Protein AF-A0AAE1FTB5-F1 (afdb_monomer)

Solvent-accessible surface area (backbone atoms only — not comparable to full-atom values): 17911 Å² total; per-residue (Å²): 108,68,70,58,53,52,54,53,51,53,51,52,53,51,50,52,52,52,53,52,51,50,51,52,52,51,52,51,52,52,52,52,52,52,51,53,52,54,53,52,54,49,51,52,51,47,56,60,41,65,73,67,50,80,74,44,43,57,56,43,50,54,53,51,51,50,48,51,52,50,52,52,51,51,51,50,50,50,52,52,51,53,51,52,50,50,52,51,51,53,52,52,52,51,52,53,51,50,52,52,52,53,50,52,51,53,52,50,52,51,52,52,53,50,51,52,52,51,49,52,53,52,52,51,53,52,52,51,52,54,51,52,50,52,52,52,53,51,51,50,52,53,52,48,56,68,59,52,78,74,80,50,89,70,73,44,49,61,55,46,51,51,50,50,52,52,50,50,50,50,50,52,51,51,52,52,52,49,51,50,51,52,50,50,51,50,52,50,51,53,50,51,53,51,52,53,50,51,50,53,52,50,52,51,52,51,53,51,52,53,50,53,52,52,53,50,52,53,53,51,51,52,53,52,51,54,50,51,52,51,51,51,51,52,50,52,52,50,51,50,51,51,51,51,51,52,52,52,52,53,52,51,50,53,52,51,53,50,52,52,52,54,51,52,47,50,67,61,48,52,66,56,54,62,65,65,70,75,60,85,71,59,81,57,97,62,78,57,77,58,71,66,88,74,89,88,68,71,40,49,39,46,41,47,52,45,57,50,100,89,50,76,48,69,41,47,32,40,36,52,93,88,46,78,50,80,87

Structure (mmCIF, N/CA/C/O backbone):
data_AF-A0AAE1FTB5-F1
#
_entry.id   AF-A0AAE1FTB5-F1
#
loop_
_atom_site.group_PDB
_atom_site.id
_atom_site.type_symbol
_atom_site.label_atom_id
_atom_site.label_alt_id
_atom_site.label_comp_id
_atom_site.label_asym_id
_atom_site.label_entity_id
_atom_site.label_seq_id
_atom_site.pdbx_PDB_ins_code
_atom_site.Cartn_x
_atom_site.Cartn_y
_atom_site.Cartn_z
_atom_site.occupancy
_atom_site.B_iso_or_equiv
_atom_site.auth_seq_id
_atom_site.auth_comp_id
_atom_site.auth_asym_id
_atom_site.auth_atom_id
_atom_site.pdbx_PDB_model_num
ATOM 1 N N . MET A 1 1 ? 23.209 9.028 -7.268 1.00 71.00 1 MET A N 1
ATOM 2 C CA . MET A 1 1 ? 22.708 9.997 -6.263 1.00 71.00 1 MET A CA 1
ATOM 3 C C . MET A 1 1 ? 21.185 10.047 -6.188 1.00 71.00 1 MET A C 1
ATOM 5 O O . MET A 1 1 ? 20.676 9.891 -5.091 1.00 71.00 1 MET A O 1
ATOM 9 N N . VAL A 1 2 ? 20.447 10.188 -7.299 1.00 63.72 2 VAL A N 1
ATOM 10 C CA . VAL A 1 2 ? 18.967 10.287 -7.268 1.00 63.72 2 VAL A CA 1
ATOM 11 C C . VAL A 1 2 ? 18.291 9.075 -6.613 1.00 63.72 2 VAL A C 1
ATOM 13 O O . VAL A 1 2 ? 17.456 9.253 -5.739 1.00 63.72 2 VAL A O 1
ATOM 16 N N . VAL A 1 3 ? 18.707 7.847 -6.943 1.00 63.56 3 VAL A N 1
ATOM 17 C CA . VAL A 1 3 ? 18.159 6.624 -6.314 1.00 63.56 3 VAL A CA 1
ATOM 18 C C . VAL A 1 3 ? 18.382 6.616 -4.796 1.00 63.56 3 VAL A C 1
ATOM 20 O O . VAL A 1 3 ? 17.481 6.272 -4.043 1.00 63.56 3 VAL A O 1
ATOM 23 N N . VAL A 1 4 ? 19.554 7.061 -4.334 1.00 71.81 4 VAL A N 1
ATOM 24 C CA . VAL A 1 4 ? 19.871 7.152 -2.898 1.00 71.81 4 VAL A CA 1
ATOM 25 C C . VAL A 1 4 ? 18.977 8.190 -2.215 1.00 71.81 4 VAL A C 1
ATOM 27 O O . VAL A 1 4 ? 18.443 7.918 -1.147 1.00 71.81 4 VAL A O 1
ATOM 30 N N . LEU A 1 5 ? 18.748 9.341 -2.858 1.00 76.19 5 LEU A N 1
ATOM 31 C CA . LEU A 1 5 ? 17.835 10.371 -2.358 1.00 76.19 5 LEU A CA 1
ATOM 32 C C . LEU A 1 5 ? 16.397 9.838 -2.227 1.00 76.19 5 LEU A C 1
ATOM 34 O O . LEU A 1 5 ? 15.752 10.075 -1.210 1.00 76.19 5 LEU A O 1
ATOM 38 N N . VAL A 1 6 ? 15.919 9.078 -3.220 1.00 70.69 6 VAL A N 1
ATOM 39 C CA . VAL A 1 6 ? 14.589 8.441 -3.195 1.00 70.69 6 VAL A CA 1
ATOM 40 C C . VAL A 1 6 ? 14.473 7.459 -2.036 1.00 70.69 6 VAL A C 1
ATOM 42 O O . VAL A 1 6 ? 13.503 7.511 -1.287 1.00 70.69 6 VAL A O 1
ATOM 45 N N . VAL A 1 7 ? 15.465 6.585 -1.856 1.00 72.50 7 VAL A N 1
ATOM 46 C CA . VAL A 1 7 ? 15.451 5.575 -0.789 1.00 72.50 7 VAL A CA 1
ATOM 47 C C . VAL A 1 7 ? 15.461 6.231 0.593 1.00 72.50 7 VAL A C 1
ATOM 49 O O . VAL A 1 7 ? 14.688 5.830 1.462 1.00 72.50 7 VAL A O 1
ATOM 52 N N . VAL A 1 8 ? 16.276 7.273 0.791 1.00 77.69 8 VAL A N 1
ATOM 53 C CA . VAL A 1 8 ? 16.316 8.026 2.054 1.00 77.69 8 VAL A CA 1
ATOM 54 C C . VAL A 1 8 ? 14.979 8.719 2.319 1.00 77.69 8 VAL A C 1
ATOM 56 O O . VAL A 1 8 ? 14.465 8.630 3.431 1.00 77.69 8 VAL A O 1
ATOM 59 N N . LEU A 1 9 ? 14.375 9.348 1.306 1.00 80.06 9 LEU A N 1
ATOM 60 C CA . LEU A 1 9 ? 13.071 9.996 1.445 1.00 80.06 9 LEU A CA 1
ATOM 61 C C . LEU A 1 9 ? 11.985 8.986 1.845 1.00 80.06 9 LEU A C 1
ATOM 63 O O . LEU A 1 9 ? 11.231 9.238 2.782 1.00 80.06 9 LEU A O 1
ATOM 67 N N . VAL A 1 10 ? 11.939 7.824 1.186 1.00 75.44 10 VAL A N 1
ATOM 68 C CA . VAL A 1 10 ? 10.977 6.756 1.502 1.00 75.44 10 VAL A CA 1
ATOM 69 C C . VAL A 1 10 ? 11.192 6.220 2.919 1.00 75.44 10 VAL A C 1
ATOM 71 O O . VAL A 1 10 ? 10.216 6.050 3.648 1.00 75.44 10 VAL A O 1
ATOM 74 N N . MET A 1 11 ? 12.442 6.008 3.352 1.00 83.88 11 MET A N 1
ATOM 75 C CA . MET A 1 11 ? 12.730 5.595 4.731 1.00 83.88 11 MET A CA 1
ATOM 76 C C . MET A 1 11 ? 12.267 6.633 5.753 1.00 83.88 11 MET A C 1
ATOM 78 O O . MET A 1 11 ? 11.633 6.263 6.737 1.00 83.88 11 MET A O 1
ATOM 82 N N . VAL A 1 12 ? 12.544 7.920 5.527 1.00 80.12 12 VAL A N 1
ATOM 83 C CA . VAL A 1 12 ? 12.129 8.989 6.447 1.00 80.12 12 VAL A CA 1
ATOM 84 C C . VAL A 1 12 ? 10.607 9.054 6.543 1.00 80.12 12 VAL A C 1
ATOM 86 O O . VAL A 1 12 ? 10.074 9.089 7.648 1.00 80.12 12 VAL A O 1
ATOM 89 N N . VAL A 1 13 ? 9.898 8.997 5.413 1.00 76.81 13 VAL A N 1
ATOM 90 C CA . VAL A 1 13 ? 8.428 8.989 5.404 1.00 76.81 13 VAL A CA 1
ATOM 91 C C . VAL A 1 13 ? 7.876 7.775 6.153 1.00 76.81 13 VAL A C 1
ATOM 93 O O . VAL A 1 13 ? 6.984 7.936 6.981 1.00 76.81 13 VAL A O 1
ATOM 96 N N . MET A 1 14 ? 8.423 6.579 5.919 1.00 80.75 14 MET A N 1
ATOM 97 C CA . MET A 1 14 ? 8.012 5.359 6.624 1.00 80.75 14 MET A CA 1
ATOM 98 C C . MET A 1 14 ? 8.217 5.480 8.137 1.00 80.75 14 MET A C 1
ATOM 100 O O . MET A 1 14 ? 7.317 5.146 8.902 1.00 80.75 14 MET A O 1
ATOM 104 N N . VAL A 1 15 ? 9.365 6.002 8.579 1.00 80.31 15 VAL A N 1
ATOM 105 C CA . VAL A 1 15 ? 9.650 6.210 10.007 1.00 80.31 15 VAL A CA 1
ATOM 106 C C . VAL A 1 15 ? 8.675 7.214 10.617 1.00 80.31 15 VAL A C 1
ATOM 108 O O . VAL A 1 15 ? 8.107 6.936 11.669 1.00 80.31 15 VAL A O 1
ATOM 111 N N . VAL A 1 16 ? 8.426 8.347 9.953 1.00 76.56 16 VAL A N 1
ATOM 112 C CA . VAL A 1 16 ? 7.470 9.358 10.434 1.00 76.56 16 VAL A CA 1
ATOM 113 C C . VAL A 1 16 ? 6.068 8.766 10.558 1.00 76.56 16 VAL A C 1
ATOM 115 O O . VAL A 1 16 ? 5.403 8.985 11.568 1.00 76.56 16 VAL A O 1
ATOM 118 N N . LEU A 1 17 ? 5.634 7.977 9.575 1.00 76.31 17 LEU A N 1
ATOM 119 C CA . LEU A 1 17 ? 4.310 7.360 9.565 1.00 76.31 17 LEU A CA 1
ATOM 120 C C . LEU A 1 17 ? 4.166 6.332 10.697 1.00 76.31 17 LEU A C 1
ATOM 122 O O . LEU A 1 17 ? 3.170 6.357 11.416 1.00 76.31 17 LEU A O 1
ATOM 126 N N . VAL A 1 18 ? 5.190 5.502 10.929 1.00 76.25 18 VAL A N 1
ATOM 127 C CA . VAL A 1 18 ? 5.226 4.557 12.058 1.00 76.25 18 VAL A CA 1
ATOM 128 C C . VAL A 1 18 ? 5.168 5.294 13.395 1.00 76.25 18 VAL A C 1
ATOM 130 O O . VAL A 1 18 ? 4.358 4.937 14.247 1.00 76.25 18 VAL A O 1
ATOM 133 N N . VAL A 1 19 ? 5.969 6.348 13.580 1.00 78.06 19 VAL A N 1
ATOM 134 C CA . VAL A 1 19 ? 5.957 7.145 14.817 1.00 78.06 19 VAL A CA 1
ATOM 135 C C . VAL A 1 19 ? 4.583 7.778 15.039 1.00 78.06 19 VAL A C 1
ATOM 137 O O . VAL A 1 19 ? 4.063 7.717 16.151 1.00 78.06 19 VAL A O 1
ATOM 140 N N . MET A 1 20 ? 3.956 8.324 13.993 1.00 81.56 20 MET A N 1
ATOM 141 C CA . MET A 1 20 ? 2.617 8.906 14.099 1.00 81.56 20 MET A CA 1
ATOM 142 C C . MET A 1 20 ? 1.576 7.868 14.528 1.00 81.56 20 MET A C 1
ATOM 144 O O . MET A 1 20 ? 0.796 8.133 15.439 1.00 81.56 20 MET A O 1
ATOM 148 N N . VAL A 1 21 ? 1.589 6.676 13.921 1.00 73.62 21 VAL A N 1
ATOM 149 C CA . VAL A 1 21 ? 0.678 5.579 14.287 1.00 73.62 21 VAL A CA 1
ATOM 150 C C . VAL A 1 21 ? 0.889 5.160 15.742 1.00 73.62 21 VAL A C 1
ATOM 152 O O . VAL A 1 21 ? -0.085 5.043 16.480 1.00 73.62 21 VAL A O 1
ATOM 155 N N . VAL A 1 22 ? 2.139 5.001 16.190 1.00 75.06 22 VAL A N 1
ATOM 156 C CA . VAL A 1 22 ? 2.449 4.636 17.584 1.00 75.06 22 VAL A CA 1
ATOM 157 C C . VAL A 1 22 ? 1.931 5.690 18.561 1.00 75.06 22 VAL A C 1
ATOM 159 O O . VAL A 1 22 ? 1.305 5.330 19.555 1.00 75.06 22 VAL A O 1
ATOM 162 N N . VAL A 1 23 ? 2.136 6.980 18.277 1.00 72.94 23 VAL A N 1
ATOM 163 C CA . VAL A 1 23 ? 1.638 8.073 19.129 1.00 72.94 23 VAL A CA 1
ATOM 164 C C . VAL A 1 23 ? 0.114 8.041 19.220 1.00 72.94 23 VAL A C 1
ATOM 166 O O . VAL A 1 23 ? -0.436 8.143 20.312 1.00 72.94 23 VAL A O 1
ATOM 169 N N . VAL A 1 24 ? -0.573 7.845 18.095 1.00 73.56 24 VAL A N 1
ATOM 170 C CA . VAL A 1 24 ? -2.040 7.769 18.051 1.00 73.56 24 VAL A CA 1
ATOM 171 C C . VAL A 1 24 ? -2.547 6.581 18.861 1.00 73.56 24 VAL A C 1
ATOM 173 O O . VAL A 1 24 ? -3.440 6.752 19.688 1.00 73.56 24 VAL A O 1
ATOM 176 N N . VAL A 1 25 ? -1.949 5.400 18.685 1.00 74.19 25 VAL A N 1
ATOM 177 C CA . VAL A 1 25 ? -2.300 4.202 19.460 1.00 74.19 25 VAL A CA 1
ATOM 178 C C . VAL A 1 25 ? -2.076 4.448 20.952 1.00 74.19 25 VAL A C 1
ATOM 180 O O . VAL A 1 25 ? -2.957 4.150 21.753 1.00 74.19 25 VAL A O 1
ATOM 183 N N . MET A 1 26 ? -0.953 5.061 21.337 1.00 81.62 26 MET A N 1
ATOM 184 C CA . MET A 1 26 ? -0.681 5.399 22.736 1.00 81.62 26 MET A CA 1
ATOM 185 C C . MET A 1 26 ? -1.743 6.334 23.324 1.00 81.62 26 MET A C 1
ATOM 187 O O . MET A 1 26 ? -2.215 6.098 24.434 1.00 81.62 26 MET A O 1
ATOM 191 N N . VAL A 1 27 ? -2.141 7.375 22.588 1.00 74.31 27 VAL A N 1
ATOM 192 C CA . VAL A 1 27 ? -3.177 8.318 23.035 1.00 74.31 27 VAL A CA 1
ATOM 193 C C . VAL A 1 27 ? -4.517 7.604 23.204 1.00 74.31 27 VAL A C 1
ATOM 195 O O . VAL A 1 27 ? -5.165 7.780 24.233 1.00 74.31 27 VAL A O 1
ATOM 198 N N . VAL A 1 28 ? -4.910 6.755 22.251 1.00 73.00 28 VAL A N 1
ATOM 199 C CA . VAL A 1 28 ? -6.153 5.972 22.344 1.00 73.00 28 VAL A CA 1
ATOM 200 C C . VAL A 1 28 ? -6.130 5.063 23.575 1.00 73.00 28 VAL A C 1
ATOM 202 O O . VAL A 1 28 ? -7.086 5.074 24.348 1.00 73.00 28 VAL A O 1
ATOM 205 N N . VAL A 1 29 ? -5.028 4.345 23.816 1.00 75.62 29 VAL A N 1
ATOM 206 C CA . VAL A 1 29 ? -4.876 3.474 24.994 1.00 75.62 29 VAL A CA 1
ATOM 207 C C . VAL A 1 29 ? -5.010 4.269 26.293 1.00 75.62 29 VAL A C 1
ATOM 209 O O . VAL A 1 29 ? -5.758 3.863 27.182 1.00 75.62 29 VAL A O 1
ATOM 212 N N . VAL A 1 30 ? -4.346 5.424 26.404 1.00 79.38 30 VAL A N 1
ATOM 213 C CA . VAL A 1 30 ? -4.447 6.281 27.597 1.00 79.38 30 VAL A CA 1
ATOM 214 C C . VAL A 1 30 ? -5.888 6.743 27.819 1.00 79.38 30 VAL A C 1
ATOM 216 O O . VAL A 1 30 ? -6.377 6.673 28.945 1.00 79.38 30 VAL A O 1
ATOM 219 N N . VAL A 1 31 ? -6.600 7.162 26.769 1.00 74.38 31 VAL A N 1
ATOM 220 C CA . VAL A 1 31 ? -7.992 7.613 26.910 1.00 74.38 31 VAL A CA 1
ATOM 221 C C . VAL A 1 31 ? -8.924 6.469 27.317 1.00 74.38 31 VAL A C 1
ATOM 223 O O . VAL A 1 31 ? -9.773 6.662 28.188 1.00 74.38 31 VAL A O 1
ATOM 226 N N . VAL A 1 32 ? -8.747 5.271 26.753 1.00 74.38 32 VAL A N 1
ATOM 227 C CA . VAL A 1 32 ? -9.521 4.082 27.145 1.00 74.38 32 VAL A CA 1
ATOM 228 C C . VAL A 1 32 ? -9.289 3.746 28.620 1.00 74.38 32 VAL A C 1
ATOM 230 O O . VAL A 1 32 ? -10.254 3.520 29.347 1.00 74.38 32 VAL A O 1
ATOM 233 N N . ILE A 1 33 ? -8.038 3.782 29.094 1.00 75.75 33 ILE A N 1
ATOM 234 C CA . ILE A 1 33 ? -7.714 3.545 30.510 1.00 75.75 33 ILE A CA 1
ATOM 235 C C . ILE A 1 33 ? -8.416 4.571 31.407 1.00 75.75 33 ILE A C 1
ATOM 237 O O . ILE A 1 33 ? -9.044 4.193 32.396 1.00 75.75 33 ILE A O 1
ATOM 241 N N . VAL A 1 34 ? -8.358 5.859 31.056 1.00 75.44 34 VAL A N 1
ATOM 242 C CA . VAL A 1 34 ? -9.020 6.926 31.826 1.00 75.44 34 VAL A CA 1
ATOM 243 C C . VAL A 1 34 ? -10.534 6.702 31.887 1.00 75.44 34 VAL A C 1
ATOM 245 O O . VAL A 1 34 ? -11.122 6.804 32.963 1.00 75.44 34 VAL A O 1
ATOM 248 N N . LEU A 1 35 ? -11.164 6.337 30.769 1.00 77.12 35 LEU A N 1
ATOM 249 C CA . LEU A 1 35 ? -12.595 6.025 30.714 1.00 77.12 35 LEU A CA 1
ATOM 250 C C . LEU A 1 35 ? -12.974 4.857 31.630 1.00 77.12 35 LEU A C 1
ATOM 252 O O . LEU A 1 35 ? -13.945 4.962 32.378 1.00 77.12 35 LEU A O 1
ATOM 256 N N . VAL A 1 36 ? -12.196 3.771 31.612 1.00 75.69 36 VAL A N 1
ATOM 257 C CA . VAL A 1 36 ? -12.430 2.609 32.483 1.00 75.69 36 VAL A CA 1
ATOM 258 C C . VAL A 1 36 ? -12.361 3.013 33.955 1.00 75.69 36 VAL A C 1
ATOM 260 O O . VAL A 1 36 ? -13.249 2.651 34.724 1.00 75.69 36 VAL A O 1
ATOM 263 N N . VAL A 1 37 ? -11.359 3.808 34.346 1.00 76.50 37 VAL A N 1
ATOM 264 C CA . VAL A 1 37 ? -11.221 4.295 35.729 1.00 76.50 37 VAL A CA 1
ATOM 265 C C . VAL A 1 37 ? -12.429 5.140 36.142 1.00 76.50 37 VAL A C 1
ATOM 267 O O . VAL A 1 37 ? -12.973 4.928 37.224 1.00 76.50 37 VAL A O 1
ATOM 270 N N . VAL A 1 38 ? -12.894 6.053 35.283 1.00 76.31 38 VAL A N 1
ATOM 271 C CA . VAL A 1 38 ? -14.072 6.894 35.565 1.00 76.31 38 VAL A CA 1
ATOM 272 C C . VAL A 1 38 ? -15.328 6.045 35.765 1.00 76.31 38 VAL A C 1
ATOM 274 O O . VAL A 1 38 ? -16.050 6.252 36.740 1.00 76.31 38 VAL A O 1
ATOM 277 N N . VAL A 1 39 ? -15.574 5.061 34.894 1.00 77.50 39 VAL A N 1
ATOM 278 C CA . VAL A 1 39 ? -16.726 4.151 35.022 1.00 77.50 39 VAL A CA 1
ATOM 279 C C . VAL A 1 39 ? -16.671 3.385 36.343 1.00 77.50 39 VAL A C 1
ATOM 281 O O . VAL A 1 39 ? -17.681 3.289 37.037 1.00 77.50 39 VAL A O 1
ATOM 284 N N . LEU A 1 40 ? -15.492 2.886 36.722 1.00 76.19 40 LEU A N 1
ATOM 285 C CA . LEU A 1 40 ? -15.297 2.106 37.944 1.00 76.19 40 LEU A CA 1
ATOM 286 C C . LEU A 1 40 ? -15.566 2.953 39.196 1.00 76.19 40 LEU A C 1
ATOM 288 O O . LEU A 1 40 ? -16.311 2.528 40.078 1.00 76.19 40 LEU A O 1
ATOM 292 N N . VAL A 1 41 ? -15.037 4.180 39.241 1.00 74.31 41 VAL A N 1
ATOM 293 C CA . VAL A 1 41 ? -15.289 5.128 40.340 1.00 74.31 41 VAL A CA 1
ATOM 294 C C . VAL A 1 41 ? -16.779 5.432 40.465 1.00 74.31 41 VAL A C 1
ATOM 296 O O . VAL A 1 41 ? -17.324 5.395 41.567 1.00 74.31 41 VAL A O 1
ATOM 299 N N . VAL A 1 42 ? -17.462 5.682 39.348 1.00 77.12 42 VAL A N 1
ATOM 300 C CA . VAL A 1 42 ? -18.899 5.978 39.367 1.00 77.12 42 VAL A CA 1
ATOM 301 C C . VAL A 1 42 ? -19.695 4.772 39.841 1.00 77.12 42 VAL A C 1
ATOM 303 O O . VAL A 1 42 ? -20.595 4.936 40.660 1.00 77.12 42 VAL A O 1
ATOM 306 N N . MET A 1 43 ? -19.335 3.561 39.409 1.00 77.25 43 MET A N 1
ATOM 307 C CA . MET A 1 43 ? -19.998 2.344 39.870 1.00 77.25 43 MET A CA 1
ATOM 308 C C . MET A 1 43 ? -19.890 2.187 41.392 1.00 77.25 43 MET A C 1
ATOM 310 O O . MET A 1 43 ? -20.883 1.888 42.050 1.00 77.25 43 MET A O 1
ATOM 314 N N . VAL A 1 44 ? -18.710 2.449 41.965 1.00 72.06 44 VAL A N 1
ATOM 315 C CA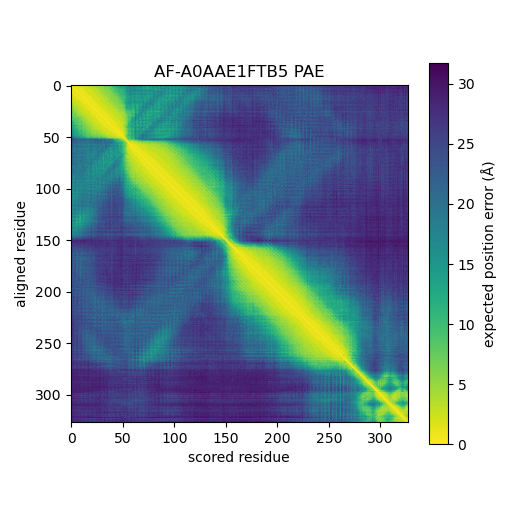 . VAL A 1 44 ? -18.487 2.393 43.419 1.00 72.06 44 VAL A CA 1
ATOM 316 C C . VAL A 1 44 ? -19.334 3.436 44.148 1.00 72.06 44 VAL A C 1
ATOM 318 O O . VAL A 1 44 ? -19.992 3.101 45.131 1.00 72.06 44 VAL A O 1
ATOM 321 N N . VAL A 1 45 ? -19.372 4.679 43.659 1.00 71.31 45 VAL A N 1
ATOM 322 C CA . VAL A 1 45 ? -20.187 5.746 44.264 1.00 71.31 45 VAL A CA 1
ATOM 323 C C . VAL A 1 45 ? -21.671 5.378 44.228 1.00 71.31 45 VAL A C 1
ATOM 325 O O . VAL A 1 45 ? -22.350 5.487 45.242 1.00 71.31 45 VAL A O 1
ATOM 328 N N . VAL A 1 46 ? -22.173 4.876 43.099 1.00 67.25 46 VAL A N 1
ATOM 329 C CA . VAL A 1 46 ? -23.571 4.438 42.958 1.00 67.25 46 VAL A CA 1
ATOM 330 C C . VAL A 1 46 ? -23.914 3.353 43.977 1.00 67.25 46 VAL A C 1
ATOM 332 O O . VAL A 1 46 ? -24.936 3.459 44.649 1.00 67.25 46 VAL A O 1
ATOM 335 N N . VAL A 1 47 ? -23.049 2.347 44.142 1.00 66.88 47 VAL A N 1
ATOM 336 C CA . VAL A 1 47 ? -23.254 1.257 45.110 1.00 66.88 47 VAL A CA 1
ATOM 337 C C . VAL A 1 47 ? -23.303 1.790 46.542 1.00 66.88 47 VAL A C 1
ATOM 339 O O . VAL A 1 47 ? -24.220 1.445 47.278 1.00 66.88 47 VAL A O 1
ATOM 342 N N . VAL A 1 48 ? -22.365 2.660 46.933 1.00 65.12 48 VAL A N 1
ATOM 343 C CA . VAL A 1 48 ? -22.331 3.251 48.285 1.00 65.12 48 VAL A CA 1
ATOM 344 C C . VAL A 1 48 ? -23.597 4.055 48.569 1.00 65.12 48 VAL A C 1
ATOM 346 O O . VAL A 1 48 ? -24.130 4.014 49.674 1.00 65.12 48 VAL A O 1
ATOM 349 N N . VAL A 1 49 ? -24.095 4.776 47.570 1.00 59.91 49 VAL A N 1
ATOM 350 C CA . VAL A 1 49 ? -25.217 5.686 47.760 1.00 59.91 49 VAL A CA 1
ATOM 351 C C . VAL A 1 49 ? -26.571 4.965 47.711 1.00 59.91 49 VAL A C 1
ATOM 353 O O . VAL A 1 49 ? -27.472 5.326 48.464 1.00 59.91 49 VAL A O 1
ATOM 356 N N . LEU A 1 50 ? -26.711 3.895 46.919 1.00 61.16 50 LEU A N 1
ATOM 357 C CA . LEU A 1 50 ? -27.898 3.024 46.943 1.00 61.16 50 LEU A CA 1
ATOM 358 C C . LEU A 1 50 ? -28.119 2.350 48.310 1.00 61.16 50 LEU A C 1
ATOM 360 O O . LEU A 1 50 ? -29.248 1.996 48.636 1.00 61.16 50 LEU A O 1
ATOM 364 N N . VAL A 1 51 ? -27.068 2.199 49.120 1.00 63.78 51 VAL A N 1
ATOM 365 C CA . VAL A 1 51 ? -27.150 1.646 50.482 1.00 63.78 51 VAL A CA 1
ATOM 366 C C . VAL A 1 51 ? -27.675 2.679 51.504 1.00 63.78 51 VAL A C 1
ATOM 368 O O . VAL A 1 51 ? -28.068 2.295 52.602 1.00 63.78 51 VAL A O 1
ATOM 371 N N . LEU A 1 52 ? -27.740 3.975 51.161 1.00 58.00 52 LEU A N 1
ATOM 372 C CA . LEU A 1 52 ? -27.941 5.090 52.105 1.00 58.00 52 LEU A CA 1
ATOM 373 C C . LEU A 1 52 ? -29.285 5.865 51.987 1.00 58.00 52 LEU A C 1
ATOM 375 O O . LEU A 1 52 ? -29.301 7.032 52.350 1.00 58.00 52 LEU A O 1
ATOM 379 N N . ASP A 1 53 ? -30.410 5.236 51.599 1.00 58.75 53 ASP A N 1
ATOM 380 C CA . ASP A 1 53 ? -31.813 5.766 51.631 1.00 58.75 53 ASP A CA 1
ATOM 381 C C . ASP A 1 53 ? -32.429 6.275 50.290 1.00 58.75 53 ASP A C 1
ATOM 383 O O . ASP A 1 53 ? -31.751 6.661 49.336 1.00 58.75 53 ASP A O 1
ATOM 387 N N . GLY A 1 54 ? -33.768 6.246 50.194 1.00 56.69 54 GLY A N 1
ATOM 388 C CA . GLY A 1 54 ? -34.575 6.318 48.962 1.00 56.69 54 GLY A CA 1
ATOM 389 C C . GLY A 1 54 ? -34.611 7.658 48.206 1.00 56.69 54 GLY A C 1
ATOM 390 O O . GLY A 1 54 ? -34.799 7.664 46.989 1.00 56.69 54 GLY A O 1
ATOM 391 N N . VAL A 1 55 ? -34.375 8.799 48.866 1.00 59.75 55 VAL A N 1
ATOM 392 C CA . VAL A 1 55 ? -34.226 10.113 48.191 1.00 59.75 55 VAL A CA 1
ATOM 393 C C . VAL A 1 55 ? -32.866 10.215 47.499 1.00 59.75 55 VAL A C 1
ATOM 395 O O . VAL A 1 55 ? -32.718 10.881 46.470 1.00 59.75 55 VAL A O 1
ATOM 398 N N . VAL A 1 56 ? -31.877 9.485 48.013 1.00 59.97 56 VAL A N 1
ATOM 399 C CA . VAL A 1 56 ? -30.542 9.464 47.432 1.00 59.97 56 VAL A CA 1
ATOM 400 C C . VAL A 1 56 ? -30.526 8.701 46.103 1.00 59.97 56 VAL A C 1
ATOM 402 O O . VAL A 1 56 ? -29.765 9.056 45.209 1.00 59.97 56 VAL A O 1
ATOM 405 N N . VAL A 1 57 ? -31.461 7.769 45.887 1.00 63.06 57 VAL A N 1
ATOM 406 C CA . VAL A 1 57 ? -31.618 7.031 44.620 1.00 63.06 57 VAL A CA 1
ATOM 407 C C . VAL A 1 57 ? -31.869 7.963 43.428 1.00 63.06 57 VAL A C 1
ATOM 409 O O . VAL A 1 57 ? -31.281 7.761 42.369 1.00 63.06 57 VAL A O 1
ATOM 412 N N . VAL A 1 58 ? -32.685 9.014 43.578 1.00 66.62 58 VAL A N 1
ATOM 413 C CA . VAL A 1 58 ? -32.976 9.953 42.475 1.00 66.62 58 VAL A CA 1
ATOM 414 C C . VAL A 1 58 ? -31.753 10.810 42.146 1.00 66.62 58 VAL A C 1
ATOM 416 O O . VAL A 1 58 ? -31.420 10.987 40.975 1.00 66.62 58 VAL A O 1
ATOM 419 N N . VAL A 1 59 ? -31.039 11.296 43.166 1.00 69.38 59 VAL A N 1
ATOM 420 C CA . VAL A 1 59 ? -29.799 12.072 42.981 1.00 69.38 59 VAL A CA 1
ATOM 421 C C . VAL A 1 59 ? -28.711 11.209 42.339 1.00 69.38 59 VAL A C 1
ATOM 423 O O . VAL A 1 59 ? -28.023 11.668 41.427 1.00 69.38 59 VAL A O 1
ATOM 426 N N . VAL A 1 60 ? -28.599 9.942 42.747 1.00 70.50 60 VAL A N 1
ATOM 427 C CA . VAL A 1 60 ? -27.702 8.962 42.123 1.00 70.50 60 VAL A CA 1
ATOM 428 C C . VAL A 1 60 ? -28.077 8.729 40.676 1.00 70.50 60 VAL A C 1
ATOM 430 O O . VAL A 1 60 ? -27.192 8.761 39.834 1.00 70.50 60 VAL A O 1
ATOM 433 N N . LEU A 1 61 ? -29.359 8.546 40.361 1.00 73.94 61 LEU A N 1
ATOM 434 C CA . LEU A 1 61 ? -29.799 8.320 38.987 1.00 73.94 61 LEU A CA 1
ATOM 435 C C . LEU A 1 61 ? -29.432 9.507 38.082 1.00 73.94 61 LEU A C 1
ATOM 437 O O . LEU A 1 61 ? -28.934 9.304 36.978 1.00 73.94 61 LEU A O 1
ATOM 441 N N . VAL A 1 62 ? -29.620 10.741 38.564 1.00 74.56 62 VAL A N 1
ATOM 442 C CA . VAL A 1 62 ? -29.250 11.963 37.831 1.00 74.56 62 VAL A CA 1
ATOM 443 C C . VAL A 1 62 ? -27.730 12.083 37.672 1.00 74.56 62 VAL A C 1
ATOM 445 O O . VAL A 1 62 ? -27.262 12.375 36.573 1.00 74.56 62 VAL A O 1
ATOM 448 N N . MET A 1 63 ? -26.949 11.808 38.723 1.00 76.12 63 MET A N 1
ATOM 449 C CA . MET A 1 63 ? -25.479 11.767 38.661 1.00 76.12 63 MET A CA 1
ATOM 450 C C . MET A 1 63 ? -24.981 10.701 37.674 1.00 76.12 63 MET A C 1
ATOM 452 O O . MET A 1 63 ? -24.090 10.970 36.874 1.00 76.12 63 MET A O 1
ATOM 456 N N . LEU A 1 64 ? -25.576 9.508 37.689 1.00 77.06 64 LEU A N 1
ATOM 457 C CA . LEU A 1 64 ? -25.226 8.391 36.811 1.00 77.06 64 LEU A CA 1
ATOM 458 C C . LEU A 1 64 ? -25.565 8.730 35.356 1.00 77.06 64 LEU A C 1
ATOM 460 O O . LEU A 1 64 ? -24.750 8.504 34.467 1.00 77.06 64 LEU A O 1
ATOM 464 N N . LEU A 1 65 ? -26.717 9.360 35.110 1.00 76.88 65 LEU A N 1
ATOM 465 C CA . LEU A 1 65 ? -27.094 9.843 33.784 1.00 76.88 65 LEU A CA 1
ATOM 466 C C . LEU A 1 65 ? -26.123 10.922 33.282 1.00 76.88 65 LEU A C 1
ATOM 468 O O . LEU A 1 65 ? -25.692 10.864 32.133 1.00 76.88 65 LEU A O 1
ATOM 472 N N . LEU A 1 66 ? -25.708 11.853 34.146 1.00 78.56 66 LEU A N 1
ATOM 473 C CA . LEU A 1 66 ? -24.671 12.842 33.835 1.00 78.56 66 LEU A CA 1
ATOM 474 C C . LEU A 1 66 ? -23.337 12.181 33.482 1.00 78.56 66 LEU A C 1
ATOM 476 O O . LEU A 1 66 ? -22.723 12.552 32.485 1.00 78.56 66 LEU A O 1
ATOM 480 N N . VAL A 1 67 ? -22.909 11.174 34.246 1.00 79.75 67 VAL A N 1
ATOM 481 C CA . VAL A 1 67 ? -21.698 10.404 33.935 1.00 79.75 67 VAL A CA 1
ATOM 482 C C . VAL A 1 67 ? -21.830 9.727 32.580 1.00 79.75 67 VAL A C 1
ATOM 484 O O . VAL A 1 67 ? -20.909 9.821 31.776 1.00 79.75 67 VAL A O 1
ATOM 487 N N . VAL A 1 68 ? -22.956 9.069 32.299 1.00 78.56 68 VAL A N 1
ATOM 488 C CA . VAL A 1 68 ? -23.186 8.410 31.007 1.00 78.56 68 VAL A CA 1
ATOM 489 C C . VAL A 1 68 ? -23.101 9.427 29.872 1.00 78.56 68 VAL A C 1
ATOM 491 O O . VAL A 1 68 ? -22.418 9.172 28.884 1.00 78.56 68 VAL A O 1
ATOM 494 N N . VAL A 1 69 ? -23.709 10.606 30.025 1.00 77.75 69 VAL A N 1
ATOM 495 C CA . VAL A 1 69 ? -23.618 11.688 29.034 1.00 77.75 69 VAL A CA 1
ATOM 496 C C . VAL A 1 69 ? -22.170 12.144 28.838 1.00 77.75 69 VAL A C 1
ATOM 498 O O . VAL A 1 69 ? -21.726 12.276 27.699 1.00 77.75 69 VAL A O 1
ATOM 501 N N . VAL A 1 70 ? -21.407 12.335 29.918 1.00 80.06 70 VAL A N 1
ATOM 502 C CA . VAL A 1 70 ? -19.987 12.713 29.841 1.00 80.06 70 VAL A CA 1
ATOM 503 C C . VAL A 1 70 ? -19.163 11.621 29.157 1.00 80.06 70 VAL A C 1
ATOM 505 O O . VAL A 1 70 ? -18.375 11.927 28.269 1.00 80.06 70 VAL A O 1
ATOM 508 N N . VAL A 1 71 ? -19.373 10.349 29.499 1.00 78.75 71 VAL A N 1
ATOM 509 C CA . VAL A 1 71 ? -18.695 9.204 28.873 1.00 78.75 71 VAL A CA 1
ATOM 510 C C . VAL A 1 71 ? -18.999 9.143 27.377 1.00 78.75 71 VAL A C 1
ATOM 512 O O . VAL A 1 71 ? -18.079 8.995 26.575 1.00 78.75 71 VAL A O 1
ATOM 515 N N . VAL A 1 72 ? -20.262 9.319 26.981 1.00 76.44 72 VAL A N 1
ATOM 516 C CA . VAL A 1 72 ? -20.668 9.351 25.568 1.00 76.44 72 VAL A CA 1
ATOM 517 C C . VAL A 1 72 ? -20.024 10.529 24.835 1.00 76.44 72 VAL A C 1
ATOM 519 O O . VAL A 1 72 ? -19.522 10.346 23.728 1.00 76.44 72 VAL A O 1
ATOM 522 N N . LEU A 1 73 ? -19.976 11.717 25.443 1.00 77.94 73 LEU A N 1
ATOM 523 C CA . LEU A 1 73 ? -19.308 12.888 24.864 1.00 77.94 73 LEU A CA 1
ATOM 524 C C . LEU A 1 73 ? -17.801 12.670 24.697 1.00 77.94 73 LEU A C 1
ATOM 526 O O . LEU A 1 73 ? -17.249 13.016 23.654 1.00 77.94 73 LEU A O 1
ATOM 530 N N . VAL A 1 74 ? -17.137 12.070 25.688 1.00 78.69 74 VAL A N 1
ATOM 531 C CA . VAL A 1 74 ? -15.709 11.730 25.611 1.00 78.69 74 VAL A CA 1
ATOM 532 C C . VAL A 1 74 ? -15.464 10.694 24.516 1.00 78.69 74 VAL A C 1
ATOM 534 O O . VAL A 1 74 ? -14.553 10.871 23.714 1.00 78.69 74 VAL A O 1
ATOM 537 N N . LEU A 1 75 ? -16.293 9.652 24.415 1.00 77.81 75 LEU A N 1
ATOM 538 C CA . LEU A 1 75 ? -16.197 8.663 23.339 1.00 77.81 75 LEU A CA 1
ATOM 539 C C . LEU A 1 75 ? -16.395 9.300 21.958 1.00 77.81 75 LEU A C 1
ATOM 541 O O . LEU A 1 75 ? -15.613 9.034 21.049 1.00 77.81 75 LEU A O 1
ATOM 545 N N . LEU A 1 76 ? -17.383 10.185 21.803 1.00 76.12 76 LEU A N 1
ATOM 546 C CA . LEU A 1 76 ? -17.583 10.954 20.571 1.00 76.12 76 LEU A CA 1
ATOM 547 C C . LEU A 1 76 ? -16.357 11.805 20.231 1.00 76.12 76 LEU A C 1
ATOM 549 O O . LEU A 1 76 ? -15.922 11.809 19.081 1.00 76.12 76 LEU A O 1
ATOM 553 N N . LEU A 1 77 ? -15.768 12.480 21.220 1.00 81.12 77 LEU A N 1
ATOM 554 C CA . LEU A 1 77 ? -14.546 13.259 21.032 1.00 81.12 77 LEU A CA 1
ATOM 555 C C . LEU A 1 77 ? -13.388 12.370 20.560 1.00 81.12 77 LEU A C 1
ATOM 557 O O . LEU A 1 77 ? -12.694 12.734 19.613 1.00 81.12 77 LEU A O 1
ATOM 561 N N . VAL A 1 78 ? -13.204 11.192 21.164 1.00 78.75 78 VAL A N 1
ATOM 562 C CA . VAL A 1 78 ? -12.186 10.217 20.739 1.00 78.75 78 VAL A CA 1
ATOM 563 C C . VAL A 1 78 ? -12.412 9.789 19.296 1.00 78.75 78 VAL A C 1
ATOM 565 O O . VAL A 1 78 ? -11.471 9.812 18.509 1.00 78.75 78 VAL A O 1
ATOM 568 N N . VAL A 1 79 ? -13.650 9.460 18.919 1.00 78.31 79 VAL A N 1
ATOM 569 C CA . VAL A 1 79 ? -13.988 9.092 17.537 1.00 78.31 79 VAL A CA 1
ATOM 570 C C . VAL A 1 79 ? -13.650 10.233 16.576 1.00 78.31 79 VAL A C 1
ATOM 572 O O . VAL A 1 79 ? -13.008 9.995 15.556 1.00 78.31 79 VAL A O 1
ATOM 575 N N . VAL A 1 80 ? -14.002 11.478 16.911 1.00 80.00 80 VAL A N 1
ATOM 576 C CA . VAL A 1 80 ? -13.673 12.656 16.089 1.00 80.00 80 VAL A CA 1
ATOM 577 C C . VAL A 1 80 ? -12.160 12.833 15.943 1.00 80.00 80 VAL A C 1
ATOM 579 O O . VAL A 1 80 ? -11.681 13.066 14.833 1.00 80.00 80 VAL A O 1
ATOM 582 N N . VAL A 1 81 ? -11.393 12.681 17.026 1.00 79.88 81 VAL A N 1
ATOM 583 C CA . VAL A 1 81 ? -9.924 12.769 16.996 1.00 79.88 81 VAL A CA 1
ATOM 584 C C . VAL A 1 81 ? -9.326 11.660 16.130 1.00 79.88 81 VAL A C 1
ATOM 586 O O . VAL A 1 81 ? -8.476 11.945 15.291 1.00 79.88 81 VAL A O 1
ATOM 589 N N . VAL A 1 82 ? -9.792 10.416 16.269 1.00 78.69 82 VAL A N 1
ATOM 590 C CA . VAL A 1 82 ? -9.330 9.283 15.450 1.00 78.69 82 VAL A CA 1
ATOM 591 C C . VAL A 1 82 ? -9.629 9.520 13.968 1.00 78.69 82 VAL A C 1
ATOM 593 O O . VAL A 1 82 ? -8.753 9.313 13.130 1.00 78.69 82 VAL A O 1
ATOM 596 N N . VAL A 1 83 ? -10.825 10.013 13.632 1.00 77.38 83 VAL A N 1
ATOM 597 C CA . VAL A 1 83 ? -11.189 10.354 12.248 1.00 77.38 83 VAL A CA 1
ATOM 598 C C . VAL A 1 83 ? -10.300 11.475 11.705 1.00 77.38 83 VAL A C 1
ATOM 600 O O . VAL A 1 83 ? -9.786 11.354 10.597 1.00 77.38 83 VAL A O 1
ATOM 603 N N . LEU A 1 84 ? -10.058 12.538 12.478 1.00 78.31 84 LEU A N 1
ATOM 604 C CA . LEU A 1 84 ? -9.158 13.630 12.087 1.00 78.31 84 LEU A CA 1
ATOM 605 C C . LEU A 1 84 ? -7.737 13.135 11.824 1.00 78.31 84 LEU A C 1
ATOM 607 O O . LEU A 1 84 ? -7.143 13.476 10.804 1.00 78.31 84 LEU A O 1
ATOM 611 N N . VAL A 1 85 ? -7.205 12.299 12.713 1.00 79.06 85 VAL A N 1
ATOM 612 C CA . VAL A 1 85 ? -5.893 11.672 12.541 1.00 79.06 85 VAL A CA 1
ATOM 613 C C . VAL A 1 85 ? -5.859 10.839 11.262 1.00 79.06 85 VAL A C 1
ATOM 615 O O . VAL A 1 85 ? -4.917 10.968 10.484 1.00 79.06 85 VAL A O 1
ATOM 618 N N . LEU A 1 86 ? -6.884 10.020 11.013 1.00 78.56 86 LEU A N 1
ATOM 619 C CA . LEU A 1 86 ? -6.967 9.200 9.806 1.00 78.56 86 LEU A CA 1
ATOM 620 C C . LEU A 1 86 ? -6.965 10.073 8.542 1.00 78.56 86 LEU A C 1
ATOM 622 O O . LEU A 1 86 ? -6.232 9.785 7.599 1.00 78.56 86 LEU A O 1
ATOM 626 N N . VAL A 1 87 ? -7.728 11.171 8.540 1.00 78.19 87 VAL A N 1
ATOM 627 C CA . VAL A 1 87 ? -7.747 12.143 7.437 1.00 78.19 87 VAL A CA 1
ATOM 628 C C . VAL A 1 87 ? -6.360 12.745 7.221 1.00 78.19 87 VAL A C 1
ATOM 630 O O . VAL A 1 87 ? -5.893 12.789 6.085 1.00 78.19 87 VAL A O 1
ATOM 633 N N . VAL A 1 88 ? -5.663 13.152 8.287 1.00 80.62 88 VAL A N 1
ATOM 634 C CA . VAL A 1 88 ? -4.291 13.676 8.190 1.00 80.62 88 VAL A CA 1
ATOM 635 C C . VAL A 1 88 ? -3.344 12.630 7.599 1.00 80.62 88 VAL A C 1
ATOM 637 O O . VAL A 1 88 ? -2.591 12.955 6.684 1.00 80.62 88 VAL A O 1
ATOM 640 N N . VAL A 1 89 ? -3.410 11.373 8.047 1.00 77.88 89 VAL A N 1
ATOM 641 C CA . VAL A 1 89 ? -2.588 10.282 7.495 1.00 77.88 89 VAL A CA 1
ATOM 642 C C . VAL A 1 89 ? -2.864 10.090 6.004 1.00 77.88 89 VAL A C 1
ATOM 644 O O . VAL A 1 89 ? -1.921 10.025 5.218 1.00 77.88 89 VAL A O 1
ATOM 647 N N . VAL A 1 90 ? -4.134 10.061 5.588 1.00 77.50 90 VAL A N 1
ATOM 648 C CA . VAL A 1 90 ? -4.509 9.940 4.170 1.00 77.50 90 VAL A CA 1
ATOM 649 C C . VAL A 1 90 ? -3.955 11.110 3.355 1.00 77.50 90 VAL A C 1
ATOM 651 O O . VAL A 1 90 ? -3.360 10.887 2.303 1.00 77.50 90 VAL A O 1
ATOM 654 N N . VAL A 1 91 ? -4.075 12.346 3.848 1.00 80.19 91 VAL A N 1
ATOM 655 C CA . VAL A 1 91 ? -3.524 13.533 3.174 1.00 80.19 91 VAL A CA 1
ATOM 656 C C . VAL A 1 91 ? -2.004 13.430 3.034 1.00 80.19 91 VAL A C 1
ATOM 658 O O . VAL A 1 91 ? -1.481 13.664 1.946 1.00 80.19 91 VAL A O 1
ATOM 661 N N . VAL A 1 92 ? -1.288 13.026 4.088 1.00 79.06 92 VAL A N 1
ATOM 662 C CA . VAL A 1 92 ? 0.172 12.839 4.042 1.00 79.06 92 VAL A CA 1
ATOM 663 C C . VAL A 1 92 ? 0.556 11.780 3.007 1.00 79.06 92 VAL A C 1
ATOM 665 O O . VAL A 1 92 ? 1.448 12.023 2.196 1.00 79.06 92 VAL A O 1
ATOM 668 N N . VAL A 1 93 ? -0.138 10.639 2.975 1.00 77.38 93 VAL A N 1
ATOM 669 C CA . VAL A 1 93 ? 0.108 9.573 1.989 1.00 77.38 93 VAL A CA 1
ATOM 670 C C . VAL A 1 93 ? -0.114 10.077 0.562 1.00 77.38 93 VAL A C 1
ATOM 672 O O . VAL A 1 93 ? 0.722 9.830 -0.307 1.00 77.38 93 VAL A O 1
ATOM 675 N N . VAL A 1 94 ? -1.192 10.827 0.316 1.00 77.38 94 VAL A N 1
ATOM 676 C CA . VAL A 1 94 ? -1.476 11.415 -1.002 1.00 77.38 94 VAL A CA 1
ATO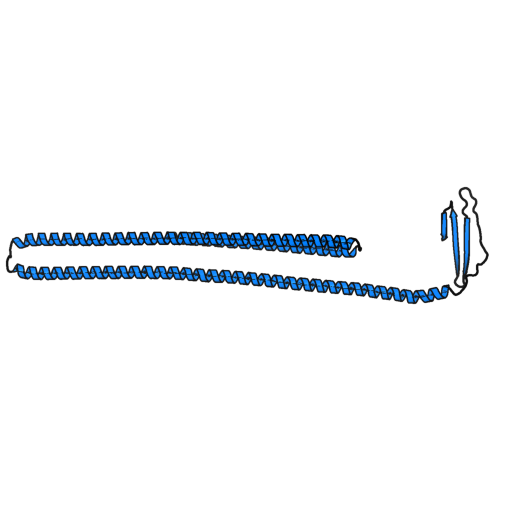M 677 C C . VAL A 1 94 ? -0.382 12.403 -1.410 1.00 77.38 94 VAL A C 1
ATOM 679 O O . VAL A 1 94 ? 0.104 12.338 -2.536 1.00 77.38 94 VAL A O 1
ATOM 682 N N . VAL A 1 95 ? 0.062 13.278 -0.504 1.00 80.56 95 VAL A N 1
ATOM 683 C CA . VAL A 1 95 ? 1.145 14.236 -0.783 1.00 80.56 95 VAL A CA 1
ATOM 684 C C . VAL A 1 95 ? 2.447 13.511 -1.119 1.00 80.56 95 VAL A C 1
ATOM 686 O O . VAL A 1 95 ? 3.093 13.844 -2.112 1.00 80.56 95 VAL A O 1
ATOM 689 N N . VAL A 1 96 ? 2.820 12.488 -0.345 1.00 79.81 96 VAL A N 1
ATOM 690 C CA . VAL A 1 96 ? 4.016 11.676 -0.617 1.00 79.81 96 VAL A CA 1
ATOM 691 C C . VAL A 1 96 ? 3.911 11.009 -1.986 1.00 79.81 96 VAL A C 1
ATOM 693 O O . VAL A 1 96 ? 4.865 11.054 -2.761 1.00 79.81 96 VAL A O 1
ATOM 696 N N . LEU A 1 97 ? 2.753 10.433 -2.316 1.00 79.19 97 LEU A N 1
ATOM 697 C CA . LEU A 1 97 ? 2.525 9.794 -3.608 1.00 79.19 97 LEU A CA 1
ATOM 698 C C . LEU A 1 97 ? 2.694 10.789 -4.764 1.00 79.19 97 LEU A C 1
ATOM 700 O O . LEU A 1 97 ? 3.376 10.482 -5.740 1.00 79.19 97 LEU A O 1
ATOM 704 N N . VAL A 1 98 ? 2.138 11.998 -4.637 1.00 80.62 98 VAL A N 1
ATOM 705 C CA . VAL A 1 98 ? 2.297 13.069 -5.633 1.00 80.62 98 VAL A CA 1
ATOM 706 C C . VAL A 1 98 ? 3.771 13.439 -5.806 1.00 80.62 98 VAL A C 1
ATOM 708 O O . VAL A 1 98 ? 4.245 13.520 -6.938 1.00 80.62 98 VAL A O 1
ATOM 711 N N . VAL A 1 99 ? 4.525 13.599 -4.714 1.00 81.69 99 VAL A N 1
ATOM 712 C CA . VAL A 1 99 ? 5.967 13.900 -4.772 1.00 81.69 99 VAL A CA 1
ATOM 713 C C . VAL A 1 99 ? 6.741 12.791 -5.489 1.00 81.69 99 VAL A C 1
ATOM 715 O O . VAL A 1 99 ? 7.582 13.084 -6.340 1.00 81.69 99 VAL A O 1
ATOM 718 N N . VAL A 1 100 ? 6.441 11.521 -5.198 1.00 79.56 100 VAL A N 1
ATOM 719 C CA . VAL A 1 100 ? 7.073 10.373 -5.866 1.00 79.56 100 VAL A CA 1
ATOM 720 C C . VAL A 1 100 ? 6.765 10.372 -7.364 1.00 79.56 100 VAL A C 1
ATOM 722 O O . VAL A 1 100 ? 7.684 10.211 -8.166 1.00 79.56 100 VAL A O 1
ATOM 725 N N . ILE A 1 101 ? 5.510 10.608 -7.760 1.00 77.31 101 ILE A N 1
ATOM 726 C CA . ILE A 1 101 ? 5.112 10.679 -9.174 1.00 77.31 101 ILE A CA 1
ATOM 727 C C . ILE A 1 101 ? 5.863 11.806 -9.891 1.00 77.31 101 ILE A C 1
ATOM 729 O O . ILE A 1 101 ? 6.454 11.571 -10.944 1.00 77.31 101 ILE A O 1
ATOM 733 N N . VAL A 1 102 ? 5.891 13.010 -9.311 1.00 84.56 102 VAL A N 1
ATOM 734 C CA . VAL A 1 102 ? 6.609 14.160 -9.885 1.00 84.56 102 VAL A CA 1
ATOM 735 C C . VAL A 1 102 ? 8.088 13.832 -10.072 1.00 84.56 102 VAL A C 1
ATOM 737 O O . VAL A 1 102 ? 8.651 14.095 -11.133 1.00 84.56 102 VAL A O 1
ATOM 740 N N . LEU A 1 103 ? 8.719 13.202 -9.083 1.00 82.50 103 LEU A N 1
ATOM 741 C CA . LEU A 1 103 ? 10.127 12.836 -9.160 1.00 82.50 103 LEU A CA 1
ATOM 742 C C . LEU A 1 103 ? 10.405 11.800 -10.258 1.00 82.50 103 LEU A C 1
ATOM 744 O O . LEU A 1 103 ? 11.376 11.948 -10.999 1.00 82.50 103 LEU A O 1
ATOM 748 N N . VAL A 1 104 ? 9.549 10.785 -10.402 1.00 81.06 104 VAL A N 1
ATOM 749 C CA . VAL A 1 104 ? 9.652 9.793 -11.486 1.00 81.06 104 VAL A CA 1
ATOM 750 C C . VAL A 1 104 ? 9.540 10.470 -12.852 1.00 81.06 104 VAL A C 1
ATOM 752 O O . VAL A 1 104 ? 10.350 10.190 -13.735 1.00 81.06 104 VAL A O 1
ATOM 755 N N . VAL A 1 105 ? 8.595 11.401 -13.016 1.00 85.06 105 VAL A N 1
ATOM 756 C CA . VAL A 1 105 ? 8.435 12.172 -14.259 1.00 85.06 105 VAL A CA 1
ATOM 757 C C . VAL A 1 105 ? 9.689 12.996 -14.556 1.00 85.06 105 VAL A C 1
ATOM 759 O O . VAL A 1 105 ? 10.184 12.960 -15.680 1.00 85.06 105 VAL A O 1
ATOM 762 N N . VAL A 1 106 ? 10.258 13.682 -13.560 1.00 85.06 106 VAL A N 1
ATOM 763 C CA . VAL A 1 106 ? 11.499 14.457 -13.731 1.00 85.06 106 VAL A CA 1
ATOM 764 C C . VAL A 1 106 ? 12.658 13.558 -14.163 1.00 85.06 106 VAL A C 1
ATOM 766 O O . VAL A 1 106 ? 13.367 13.888 -15.113 1.00 85.06 106 VAL A O 1
ATOM 769 N N . VAL A 1 107 ? 12.841 12.404 -13.516 1.00 85.50 107 VAL A N 1
ATOM 770 C CA . VAL A 1 107 ? 13.893 11.445 -13.888 1.00 85.50 107 VAL A CA 1
ATOM 771 C C . VAL A 1 107 ? 13.693 10.942 -15.314 1.00 85.50 107 VAL A C 1
ATOM 773 O O . VAL A 1 107 ? 14.651 10.910 -16.084 1.00 85.50 107 VAL A O 1
ATOM 776 N N . LEU A 1 108 ? 12.461 10.603 -15.694 1.00 85.00 108 LEU A N 1
ATOM 777 C CA . LEU A 1 108 ? 12.142 10.150 -17.045 1.00 85.00 108 LEU A CA 1
ATOM 778 C C . LEU A 1 108 ? 12.478 11.217 -18.095 1.00 85.00 108 LEU A C 1
ATOM 780 O O . LEU A 1 108 ? 13.111 10.902 -19.101 1.00 85.00 108 LEU A O 1
ATOM 784 N N . VAL A 1 109 ? 12.120 12.480 -17.845 1.00 87.12 109 VAL A N 1
ATOM 785 C CA . VAL A 1 109 ? 12.455 13.601 -18.737 1.00 87.12 109 VAL A CA 1
ATOM 786 C C . VAL A 1 109 ? 13.970 13.741 -18.890 1.00 87.12 109 VAL A C 1
ATOM 788 O O . VAL A 1 109 ? 14.456 13.864 -20.012 1.00 87.12 109 VAL A O 1
ATOM 791 N N . VAL A 1 110 ? 14.735 13.654 -17.797 1.00 88.31 110 VAL A N 1
ATOM 792 C CA . VAL A 1 110 ? 16.207 13.716 -17.848 1.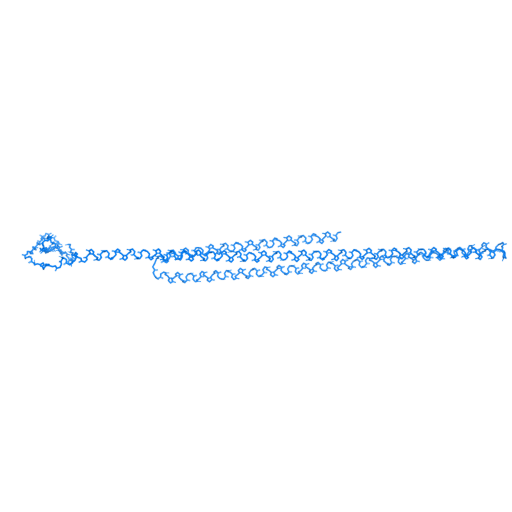00 88.31 110 VAL A CA 1
ATOM 793 C C . VAL A 1 110 ? 16.790 12.570 -18.680 1.00 88.31 110 VAL A C 1
ATOM 795 O O . VAL A 1 110 ? 17.678 12.804 -19.499 1.00 88.31 110 VAL A O 1
ATOM 798 N N . VAL A 1 111 ? 16.279 11.345 -18.520 1.00 86.75 111 VAL A N 1
ATOM 799 C CA . VAL A 1 111 ? 16.711 10.182 -19.316 1.00 86.75 111 VAL A CA 1
ATOM 800 C C . VAL A 1 111 ? 16.413 10.394 -20.801 1.00 86.75 111 VAL A C 1
ATOM 802 O O . VAL A 1 111 ? 17.290 10.165 -21.631 1.00 86.75 111 VAL A O 1
ATOM 805 N N . ILE A 1 112 ? 15.218 10.881 -21.147 1.00 85.88 112 ILE A N 1
ATOM 806 C CA . ILE A 1 112 ? 14.841 11.167 -22.539 1.00 85.88 112 ILE A CA 1
ATOM 807 C C . ILE A 1 112 ? 15.776 12.220 -23.143 1.00 85.88 112 ILE A C 1
ATOM 809 O O . ILE A 1 112 ? 16.305 12.012 -24.234 1.00 85.88 112 ILE A O 1
ATOM 813 N N . VAL A 1 113 ? 16.031 13.319 -22.427 1.00 89.81 113 VAL A N 1
ATOM 814 C CA . VAL A 1 113 ? 16.949 14.374 -22.884 1.00 89.81 113 VAL A CA 1
ATOM 815 C C . VAL A 1 113 ? 18.352 13.811 -23.111 1.00 89.81 113 VAL A C 1
ATOM 817 O O . VAL A 1 113 ? 18.951 14.078 -24.150 1.00 89.81 113 VAL A O 1
ATOM 820 N N . LEU A 1 114 ? 18.864 12.988 -22.194 1.00 88.62 114 LEU A N 1
ATOM 821 C CA . LEU A 1 114 ? 20.180 12.361 -22.333 1.00 88.62 114 LEU A CA 1
ATOM 822 C C . LEU A 1 114 ? 20.264 11.463 -23.577 1.00 88.62 114 LEU A C 1
ATOM 824 O O . LEU A 1 114 ? 21.248 11.530 -24.312 1.00 88.62 114 LEU A O 1
ATOM 828 N N . VAL A 1 115 ? 19.235 10.650 -23.833 1.00 88.69 115 VAL A N 1
ATOM 829 C CA . VAL A 1 115 ? 19.166 9.784 -25.022 1.00 88.69 115 VAL A CA 1
ATOM 830 C C . VAL A 1 115 ? 19.147 10.617 -26.303 1.00 88.69 115 VAL A C 1
ATOM 832 O O . VAL A 1 115 ? 19.864 10.293 -27.248 1.00 88.69 115 VAL A O 1
ATOM 835 N N . VAL A 1 116 ? 18.387 11.716 -26.333 1.00 89.81 116 VAL A N 1
ATOM 836 C CA . VAL A 1 116 ? 18.354 12.632 -27.483 1.00 89.81 116 VAL A CA 1
ATOM 837 C C . VAL A 1 116 ? 19.723 13.275 -27.714 1.00 89.81 116 VAL A C 1
ATOM 839 O O . VAL A 1 116 ? 20.204 13.281 -28.844 1.00 89.81 116 VAL A O 1
ATOM 842 N N . VAL A 1 117 ? 20.387 13.763 -26.661 1.00 91.56 117 VAL A N 1
ATOM 843 C CA . VAL A 1 117 ? 21.740 14.336 -26.762 1.00 91.56 117 VAL A CA 1
ATOM 844 C C . VAL A 1 117 ? 22.730 13.302 -27.301 1.00 91.56 117 VAL A C 1
ATOM 846 O O . VAL A 1 117 ? 23.489 13.604 -28.221 1.00 91.56 117 VAL A O 1
ATOM 849 N N . LEU A 1 118 ? 22.695 12.072 -26.783 1.00 90.50 118 LEU A N 1
ATOM 850 C CA . LEU A 1 118 ? 23.552 10.985 -27.255 1.00 90.50 118 LEU A CA 1
ATOM 851 C C . LEU A 1 118 ? 23.313 10.689 -28.741 1.00 90.50 118 LEU A C 1
ATOM 853 O O . LEU A 1 118 ? 24.268 10.556 -29.502 1.00 90.50 118 LEU A O 1
ATOM 857 N N . LEU A 1 119 ? 22.050 10.627 -29.164 1.00 89.88 119 LEU A N 1
ATOM 858 C CA . LEU A 1 119 ? 21.685 10.386 -30.556 1.00 89.88 119 LEU A CA 1
ATOM 859 C C . LEU A 1 119 ? 22.216 11.494 -31.472 1.00 89.88 119 LEU A C 1
ATOM 861 O O . LEU A 1 119 ? 22.795 11.191 -32.513 1.00 89.88 119 LEU A O 1
ATOM 865 N N . VAL A 1 120 ? 22.093 12.762 -31.069 1.00 92.25 120 VAL A N 1
ATOM 866 C CA . VAL A 1 120 ? 22.657 13.894 -31.821 1.00 92.25 120 VAL A CA 1
ATOM 867 C C . VAL A 1 120 ? 24.176 13.764 -31.948 1.00 92.25 120 VAL A C 1
ATOM 869 O O . VAL A 1 120 ? 24.704 13.919 -33.047 1.00 92.25 120 VAL A O 1
ATOM 872 N N . VAL A 1 121 ? 24.885 13.419 -30.868 1.00 91.69 121 VAL A N 1
ATOM 873 C CA . VAL A 1 121 ? 26.344 13.211 -30.903 1.00 91.69 121 VAL A CA 1
ATOM 874 C C . VAL A 1 121 ? 26.722 12.086 -31.869 1.00 91.69 121 VAL A C 1
ATOM 876 O O . VAL A 1 121 ? 27.636 12.257 -32.675 1.00 91.69 121 VAL A O 1
ATOM 879 N N . VAL A 1 122 ? 26.005 10.960 -31.840 1.00 90.69 122 VAL A N 1
ATOM 880 C CA . VAL A 1 122 ? 26.236 9.840 -32.766 1.00 90.69 122 VAL A CA 1
ATOM 881 C C . VAL A 1 122 ? 26.026 10.278 -34.216 1.00 90.69 122 VAL A C 1
ATOM 883 O O . VAL A 1 122 ? 26.876 9.997 -35.058 1.00 90.69 122 VAL A O 1
ATOM 886 N N . VAL A 1 123 ? 24.949 11.011 -34.512 1.00 91.31 123 VAL A N 1
ATOM 887 C CA . VAL A 1 123 ? 24.682 11.530 -35.864 1.00 91.31 123 VAL A CA 1
ATOM 888 C C . VAL A 1 123 ? 25.804 12.461 -36.331 1.00 91.31 123 VAL A C 1
ATOM 890 O O . VAL A 1 123 ? 26.295 12.304 -37.448 1.00 91.31 123 VAL A O 1
ATOM 893 N N . VAL A 1 124 ? 26.263 13.384 -35.481 1.00 92.19 124 VAL A N 1
ATOM 894 C CA . VAL A 1 124 ? 27.374 14.297 -35.806 1.00 92.19 124 VAL A CA 1
ATOM 895 C C . VAL A 1 124 ? 28.664 13.524 -36.092 1.00 92.19 124 VAL A C 1
ATOM 897 O O . VAL A 1 124 ? 29.350 13.825 -37.068 1.00 92.19 124 VAL A O 1
ATOM 900 N N . LEU A 1 125 ? 28.979 12.500 -35.292 1.00 89.12 125 LEU A N 1
ATOM 901 C CA . LEU A 1 125 ? 30.145 11.644 -35.522 1.00 89.12 125 LEU A CA 1
ATOM 902 C C . LEU A 1 125 ? 30.053 10.899 -36.857 1.00 89.12 125 LEU A C 1
ATOM 904 O O . LEU A 1 125 ? 31.034 10.865 -37.597 1.00 89.12 125 LEU A O 1
ATOM 908 N N . VAL A 1 126 ? 28.884 10.349 -37.202 1.00 91.25 126 VAL A N 1
ATOM 909 C CA . VAL A 1 126 ? 28.678 9.680 -38.497 1.00 91.25 126 VAL A CA 1
ATOM 910 C C . VAL A 1 126 ? 28.897 10.656 -39.653 1.00 91.25 126 VAL A C 1
ATOM 912 O O . VAL A 1 126 ? 29.626 10.333 -40.589 1.00 91.25 126 VAL A O 1
ATOM 915 N N . VAL A 1 127 ? 28.333 11.866 -39.580 1.00 91.31 127 VAL A N 1
ATOM 916 C CA . VAL A 1 127 ? 28.523 12.899 -40.614 1.00 91.31 127 VAL A CA 1
ATOM 917 C C . VAL A 1 127 ? 30.000 13.273 -40.760 1.00 91.31 127 VAL A C 1
ATOM 919 O O . VAL A 1 127 ? 30.498 13.369 -41.881 1.00 91.31 127 VAL A O 1
ATOM 922 N N . LEU A 1 128 ? 30.724 13.431 -39.648 1.00 89.25 128 LEU A N 1
ATOM 923 C CA . LEU A 1 128 ? 32.155 13.741 -39.662 1.00 89.25 128 LEU A CA 1
ATOM 924 C C . LEU A 1 128 ? 32.973 12.636 -40.349 1.00 89.25 128 LEU A C 1
ATOM 926 O O . LEU A 1 128 ? 33.830 12.931 -41.180 1.00 89.25 128 LEU A O 1
ATOM 930 N N . VAL A 1 129 ? 32.690 11.369 -40.033 1.00 91.38 129 VAL A N 1
ATOM 931 C CA . VAL A 1 129 ? 33.359 10.213 -40.653 1.00 91.38 129 VAL A CA 1
ATOM 932 C C . VAL A 1 129 ? 33.084 10.168 -42.156 1.00 91.38 129 VAL A C 1
ATOM 934 O O . VAL A 1 129 ? 34.013 9.970 -42.939 1.00 91.38 129 VAL A O 1
ATOM 937 N N . VAL A 1 130 ? 31.837 10.403 -42.577 1.00 90.75 130 VAL A N 1
ATOM 938 C CA . VAL A 1 130 ? 31.468 10.453 -44.000 1.00 90.75 130 VAL A CA 1
ATOM 939 C C . VAL A 1 130 ? 32.216 11.576 -44.723 1.00 90.75 130 VAL A C 1
ATOM 941 O O . VAL A 1 130 ? 32.781 11.338 -45.789 1.00 90.75 130 VAL A O 1
ATOM 944 N N . LEU A 1 131 ? 32.288 12.778 -44.143 1.00 88.50 131 LEU A N 1
ATOM 945 C CA . LEU A 1 131 ? 33.036 13.896 -44.728 1.00 88.50 131 LEU A CA 1
ATOM 946 C C . LEU A 1 131 ? 34.531 13.586 -44.856 1.00 88.50 131 LEU A C 1
ATOM 948 O O . LEU A 1 131 ? 35.126 13.862 -45.896 1.00 88.50 131 LEU A O 1
ATOM 952 N N . LEU A 1 132 ? 35.136 12.982 -43.831 1.00 90.75 132 LEU A N 1
ATOM 953 C CA . LEU A 1 132 ? 36.548 12.606 -43.860 1.00 90.75 132 LEU A CA 1
ATOM 954 C C . LEU A 1 132 ? 36.831 11.577 -44.961 1.00 90.75 132 LEU A C 1
ATOM 956 O O . LEU A 1 132 ? 37.807 11.723 -45.693 1.00 90.75 132 LEU A O 1
ATOM 960 N N . LEU A 1 133 ? 35.953 10.585 -45.134 1.00 89.38 133 LEU A N 1
ATOM 961 C CA . LEU A 1 133 ? 36.053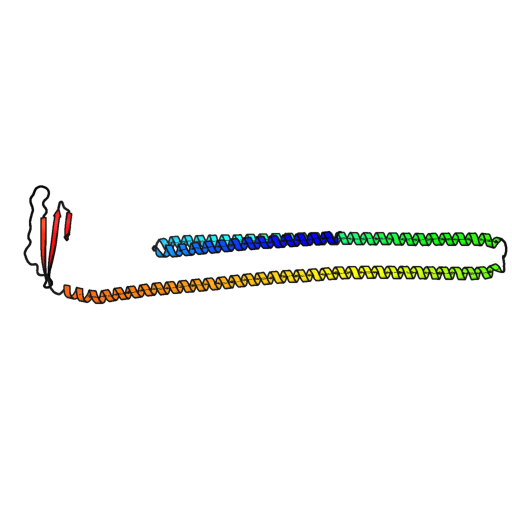 9.619 -46.230 1.00 89.38 133 LEU A CA 1
ATOM 962 C C . LEU A 1 133 ? 35.979 10.298 -47.601 1.00 89.38 133 LEU A C 1
ATOM 964 O O . LEU A 1 133 ? 36.797 9.991 -48.465 1.00 89.38 133 LEU A O 1
ATOM 968 N N . VAL A 1 134 ? 35.056 11.246 -47.796 1.00 90.69 134 VAL A N 1
ATOM 969 C CA . VAL A 1 134 ? 34.960 12.013 -49.051 1.00 90.69 134 VAL A CA 1
ATOM 970 C C . VAL A 1 134 ? 36.264 12.763 -49.333 1.00 90.69 134 VAL A C 1
ATOM 972 O O . VAL A 1 134 ? 36.773 12.693 -50.449 1.00 90.69 134 VAL A O 1
ATOM 975 N N . VAL A 1 135 ? 36.849 13.424 -48.329 1.00 89.38 135 VAL A N 1
ATOM 976 C CA . VAL A 1 135 ? 38.132 14.132 -48.481 1.00 89.38 135 VAL A CA 1
ATOM 977 C C . VAL A 1 135 ? 39.253 13.168 -48.864 1.00 89.38 135 VAL A C 1
ATOM 979 O O . VAL A 1 135 ? 39.994 13.446 -49.804 1.00 89.38 135 VAL A O 1
ATOM 982 N N . VAL A 1 136 ? 39.364 12.023 -48.183 1.00 87.69 136 VAL A N 1
ATOM 983 C CA . VAL A 1 136 ? 40.376 11.002 -48.499 1.00 87.69 136 VAL A CA 1
ATOM 984 C C . VAL A 1 136 ? 40.223 10.515 -49.939 1.00 87.69 136 VAL A C 1
ATOM 986 O O . VAL A 1 136 ? 41.211 10.466 -50.666 1.00 87.69 136 VAL A O 1
ATOM 989 N N . VAL A 1 137 ? 38.997 10.217 -50.380 1.00 87.12 137 VAL A N 1
ATOM 990 C CA . VAL A 1 137 ? 38.726 9.789 -51.760 1.00 87.12 137 VAL A CA 1
ATOM 991 C C . VAL A 1 137 ? 39.146 10.865 -52.761 1.00 87.12 137 VAL A C 1
ATOM 993 O O . VAL A 1 137 ? 39.839 10.547 -53.723 1.00 87.12 137 VAL A O 1
ATOM 996 N N . VAL A 1 138 ? 38.800 12.135 -52.530 1.00 86.81 138 VAL A N 1
ATOM 997 C CA . VAL A 1 138 ? 39.186 13.241 -53.425 1.00 86.81 138 VAL A CA 1
ATOM 998 C C . VAL A 1 138 ? 40.705 13.392 -53.498 1.00 86.81 138 VAL A C 1
ATOM 1000 O O . VAL A 1 138 ? 41.248 13.497 -54.595 1.00 86.81 138 VAL A O 1
ATOM 1003 N N . VAL A 1 139 ? 41.403 13.359 -52.359 1.00 81.19 139 VAL A N 1
ATOM 1004 C CA . VAL A 1 139 ? 42.870 13.451 -52.322 1.00 81.19 139 VAL A CA 1
ATOM 1005 C C . VAL A 1 139 ? 43.497 12.299 -53.096 1.00 81.19 139 VAL A C 1
ATOM 1007 O O . VAL A 1 139 ? 44.361 12.544 -53.931 1.00 81.19 139 VAL A O 1
ATOM 1010 N N . VAL A 1 140 ? 43.040 11.063 -52.874 1.00 80.62 140 VAL A N 1
ATOM 1011 C CA . VAL A 1 140 ? 43.532 9.889 -53.606 1.00 80.62 140 VAL A CA 1
ATOM 1012 C C . VAL A 1 140 ? 43.287 10.044 -55.105 1.00 80.62 140 VAL A C 1
ATOM 1014 O O . VAL A 1 140 ? 44.216 9.834 -55.874 1.00 80.62 140 VAL A O 1
ATOM 1017 N N . VAL A 1 141 ? 42.095 10.471 -55.535 1.00 81.44 141 VAL A N 1
ATOM 1018 C CA . VAL A 1 141 ? 41.783 10.690 -56.958 1.00 81.44 141 VAL A CA 1
ATOM 1019 C C . VAL A 1 141 ? 42.698 11.749 -57.574 1.00 81.44 141 VAL A C 1
ATOM 1021 O O . VAL A 1 141 ? 43.249 11.517 -58.644 1.00 81.44 141 VAL A O 1
ATOM 1024 N N . VAL A 1 142 ? 42.917 12.885 -56.906 1.00 77.75 142 VAL A N 1
ATOM 1025 C CA . VAL A 1 142 ? 43.805 13.952 -57.401 1.00 77.75 142 VAL A CA 1
ATOM 1026 C C . VAL A 1 142 ? 45.254 13.472 -57.494 1.00 77.75 142 VAL A C 1
ATOM 1028 O O . VAL A 1 142 ? 45.927 13.738 -58.487 1.00 77.75 142 VAL A O 1
ATOM 1031 N N . LEU A 1 143 ? 45.728 12.733 -56.489 1.00 73.69 143 LEU A N 1
ATOM 1032 C CA . LEU A 1 143 ? 47.084 12.183 -56.455 1.00 73.69 143 LEU A CA 1
ATOM 1033 C C . LEU A 1 143 ? 47.271 11.118 -57.544 1.00 73.69 143 LEU A C 1
ATOM 1035 O O . LEU A 1 143 ? 48.295 11.093 -58.216 1.00 73.69 143 LEU A O 1
ATOM 1039 N N . VAL A 1 144 ? 46.246 10.296 -57.774 1.00 64.12 144 VAL A N 1
ATOM 1040 C CA . VAL A 1 144 ? 46.195 9.316 -58.862 1.00 64.12 144 VAL A CA 1
ATOM 1041 C C . VAL A 1 144 ? 46.189 10.011 -60.225 1.00 64.12 144 VAL A C 1
ATOM 1043 O O . VAL A 1 144 ? 46.969 9.608 -61.080 1.00 64.12 144 VAL A O 1
ATOM 1046 N N . MET A 1 145 ? 45.410 11.082 -60.424 1.00 70.56 145 MET A N 1
ATOM 1047 C CA . MET A 1 145 ? 45.427 11.859 -61.674 1.00 70.56 145 MET A CA 1
ATOM 1048 C C . MET A 1 145 ? 46.791 12.516 -61.936 1.00 70.56 145 MET A C 1
ATOM 1050 O O . MET A 1 145 ? 47.264 12.492 -63.065 1.00 70.56 145 MET A O 1
ATOM 1054 N N . LEU A 1 146 ? 47.462 13.027 -60.899 1.00 64.31 146 LEU A N 1
ATOM 1055 C CA . LEU A 1 146 ? 48.814 13.595 -61.004 1.00 64.31 146 LEU A CA 1
ATOM 1056 C C . LEU A 1 146 ? 49.891 12.553 -61.345 1.00 64.31 146 LEU A C 1
ATOM 1058 O O . LEU A 1 146 ? 50.873 12.882 -62.004 1.00 64.31 146 LEU A O 1
ATOM 1062 N N . VAL A 1 147 ? 49.728 11.309 -60.889 1.00 57.06 147 VAL A N 1
ATOM 1063 C CA . VAL A 1 147 ? 50.686 10.217 -61.136 1.00 57.06 147 VAL A CA 1
ATOM 1064 C C . VAL A 1 147 ? 50.420 9.512 -62.480 1.00 57.06 147 VAL A C 1
ATOM 1066 O O . VAL A 1 147 ? 51.364 9.054 -63.123 1.00 57.06 147 VAL A O 1
ATOM 1069 N N . LEU A 1 148 ? 49.161 9.454 -62.937 1.00 48.75 148 LEU A N 1
ATOM 1070 C CA . LEU A 1 148 ? 48.735 8.841 -64.209 1.00 48.75 148 LEU A CA 1
ATOM 1071 C C . LEU A 1 148 ? 49.123 9.641 -65.459 1.00 48.75 148 LEU A C 1
ATOM 1073 O O . LEU A 1 148 ? 49.354 9.032 -66.503 1.00 48.75 148 LEU A O 1
ATOM 1077 N N . ASP A 1 149 ? 49.234 10.967 -65.357 1.00 52.50 149 ASP A N 1
ATOM 1078 C CA . ASP A 1 149 ? 49.540 11.868 -66.483 1.00 52.50 149 ASP A CA 1
ATOM 1079 C C . ASP A 1 149 ? 50.940 11.627 -67.095 1.00 52.50 149 ASP A C 1
ATOM 1081 O O . ASP A 1 149 ? 51.242 12.074 -68.197 1.00 52.50 149 ASP A O 1
ATOM 1085 N N . VAL A 1 150 ? 51.818 10.884 -66.404 1.00 52.47 150 VAL A N 1
ATOM 1086 C CA . VAL A 1 150 ? 53.252 10.851 -66.731 1.00 52.47 150 VAL A CA 1
ATOM 1087 C C . VAL A 1 150 ? 53.717 9.605 -67.504 1.00 52.47 150 VAL A C 1
ATOM 1089 O O . VAL A 1 150 ? 54.761 9.699 -68.146 1.00 52.47 150 VAL A O 1
ATOM 1092 N N . VAL A 1 151 ? 53.032 8.440 -67.511 1.00 47.81 151 VAL A N 1
ATOM 1093 C CA . VAL A 1 151 ? 53.684 7.220 -68.079 1.00 47.81 151 VAL A CA 1
ATOM 1094 C C . VAL A 1 151 ? 52.833 6.242 -68.917 1.00 47.81 151 VAL A C 1
ATOM 1096 O O . VAL A 1 151 ? 53.394 5.630 -69.823 1.00 47.81 151 VAL A O 1
ATOM 1099 N N . VAL A 1 152 ? 51.529 6.017 -68.708 1.00 47.50 152 VAL A N 1
ATOM 1100 C CA . VAL A 1 152 ? 50.880 4.810 -69.285 1.00 47.50 152 VAL A CA 1
ATOM 1101 C C . VAL A 1 152 ? 49.418 5.037 -69.701 1.00 47.50 152 VAL A C 1
ATOM 1103 O O . VAL A 1 152 ? 48.496 4.686 -68.978 1.00 47.50 152 VAL A O 1
ATOM 1106 N N . VAL A 1 153 ? 49.178 5.577 -70.897 1.00 51.31 153 VAL A N 1
ATOM 1107 C CA . VAL A 1 153 ? 47.822 5.996 -71.328 1.00 51.31 153 VAL A CA 1
ATOM 1108 C C . VAL A 1 153 ? 46.927 4.849 -71.854 1.00 51.31 153 VAL A C 1
ATOM 1110 O O . VAL A 1 153 ? 45.730 5.044 -71.991 1.00 51.31 153 VAL A O 1
ATOM 1113 N N . LEU A 1 154 ? 47.439 3.635 -72.123 1.00 46.00 154 LEU A N 1
ATOM 1114 C CA . LEU A 1 154 ? 46.628 2.587 -72.795 1.00 46.00 154 LEU A CA 1
ATOM 1115 C C . LEU A 1 154 ? 46.622 1.185 -72.156 1.00 46.00 154 LEU A C 1
ATOM 1117 O O . LEU A 1 154 ? 45.607 0.501 -72.226 1.00 46.00 154 LEU A O 1
ATOM 1121 N N . VAL A 1 155 ? 47.705 0.735 -71.509 1.00 51.41 155 VAL A N 1
ATOM 1122 C CA . VAL A 1 155 ? 47.755 -0.597 -70.852 1.00 51.41 155 VAL A CA 1
ATOM 1123 C C . VAL A 1 155 ? 47.504 -0.506 -69.341 1.00 51.41 155 VAL A C 1
ATOM 1125 O O . VAL A 1 155 ? 46.966 -1.442 -68.751 1.00 51.41 155 VAL A O 1
ATOM 1128 N N . LEU A 1 156 ? 47.804 0.641 -68.714 1.00 53.50 156 LEU A N 1
ATOM 1129 C CA . LEU A 1 156 ? 47.359 0.921 -67.347 1.00 53.50 156 LEU A CA 1
ATOM 1130 C C . LEU A 1 156 ? 45.851 1.101 -67.299 1.00 53.50 156 LEU A C 1
ATOM 1132 O O . LEU A 1 156 ? 45.282 0.737 -66.293 1.00 53.50 156 LEU A O 1
ATOM 1136 N N . ASP A 1 157 ? 45.199 1.618 -68.340 1.00 55.59 157 ASP A N 1
ATOM 1137 C CA . ASP A 1 157 ? 43.789 2.009 -68.249 1.00 55.59 157 ASP A CA 1
ATOM 1138 C C . ASP A 1 157 ? 42.881 0.812 -67.897 1.00 55.59 157 ASP A C 1
ATOM 1140 O O . ASP A 1 157 ? 42.087 0.878 -66.965 1.00 55.59 157 ASP A O 1
ATOM 1144 N N . VAL A 1 158 ? 43.100 -0.361 -68.508 1.00 62.59 158 VAL A N 1
ATOM 1145 C CA . VAL A 1 158 ? 42.357 -1.591 -68.161 1.00 62.59 158 VAL A CA 1
ATOM 1146 C C . VAL A 1 158 ? 42.720 -2.116 -66.765 1.00 62.59 158 VAL A C 1
ATOM 1148 O O . VAL A 1 158 ? 41.836 -2.508 -66.005 1.00 62.59 158 VAL A O 1
ATOM 1151 N N . VAL A 1 159 ? 44.003 -2.113 -66.389 1.00 64.50 159 VAL A N 1
ATOM 1152 C CA . VAL A 1 159 ? 44.446 -2.58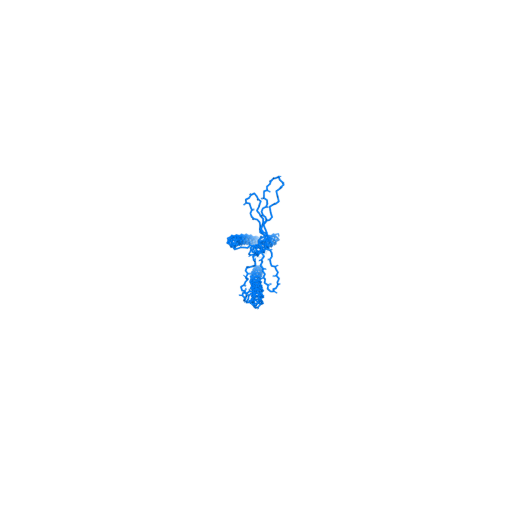2 -65.060 1.00 64.50 159 VAL A CA 1
ATOM 1153 C C . VAL A 1 159 ? 43.980 -1.628 -63.955 1.00 64.50 159 VAL A C 1
ATOM 1155 O O . VAL A 1 159 ? 43.575 -2.076 -62.888 1.00 64.50 159 VAL A O 1
ATOM 1158 N N . VAL A 1 160 ? 43.959 -0.324 -64.218 1.00 65.00 160 VAL A N 1
ATOM 1159 C CA . VAL A 1 160 ? 43.467 0.734 -63.333 1.00 65.00 160 VAL A CA 1
ATOM 1160 C C . VAL A 1 160 ? 41.963 0.636 -63.202 1.00 65.00 160 VAL A C 1
ATOM 1162 O O . VAL A 1 160 ? 41.482 0.676 -62.080 1.00 65.00 160 VAL A O 1
ATOM 1165 N N . VAL A 1 161 ? 41.213 0.415 -64.284 1.00 69.75 161 VAL A N 1
ATOM 1166 C CA . VAL A 1 161 ? 39.768 0.174 -64.188 1.00 69.75 161 VAL A CA 1
ATOM 1167 C C . VAL A 1 161 ? 39.489 -1.056 -63.321 1.00 69.75 161 VAL A C 1
ATOM 1169 O O . VAL A 1 161 ? 38.651 -0.984 -62.425 1.00 69.75 161 VAL A O 1
ATOM 1172 N N . VAL A 1 162 ? 40.230 -2.156 -63.491 1.00 74.94 162 VAL A N 1
ATOM 1173 C CA . VAL A 1 162 ? 40.071 -3.351 -62.642 1.00 74.94 162 VAL A CA 1
ATOM 1174 C C . VAL A 1 162 ? 40.438 -3.061 -61.180 1.00 74.94 162 VAL A C 1
ATOM 1176 O O . VAL A 1 162 ? 39.675 -3.415 -60.285 1.00 74.94 162 VAL A O 1
ATOM 1179 N N . VAL A 1 163 ? 41.553 -2.379 -60.908 1.00 76.19 163 VAL A N 1
ATOM 1180 C CA . VAL A 1 163 ? 41.971 -2.030 -59.538 1.00 76.19 163 VAL A CA 1
ATOM 1181 C C . VAL A 1 163 ? 41.001 -1.037 -58.890 1.00 76.19 163 VAL A C 1
ATOM 1183 O O . VAL A 1 163 ? 40.648 -1.217 -57.730 1.00 76.19 163 VAL A O 1
ATOM 1186 N N . VAL A 1 164 ? 40.505 -0.039 -59.623 1.00 76.81 164 VAL A N 1
ATOM 1187 C CA . VAL A 1 164 ? 39.502 0.927 -59.149 1.00 76.81 164 VAL A CA 1
ATOM 1188 C C . VAL A 1 164 ? 38.198 0.214 -58.825 1.00 76.81 164 VAL A C 1
ATOM 1190 O O . VAL A 1 164 ? 37.636 0.449 -57.760 1.00 76.81 164 VAL A O 1
ATOM 1193 N N . VAL A 1 165 ? 37.740 -0.710 -59.673 1.00 78.50 165 VAL A N 1
ATOM 1194 C CA . VAL A 1 165 ? 36.547 -1.518 -59.386 1.00 78.50 165 VAL A CA 1
ATOM 1195 C C . VAL A 1 165 ? 36.758 -2.383 -58.140 1.00 78.50 165 VAL A C 1
ATOM 1197 O O . VAL A 1 165 ? 35.883 -2.417 -57.280 1.00 78.50 165 VAL A O 1
ATOM 1200 N N . VAL A 1 166 ? 37.919 -3.026 -57.980 1.00 79.44 166 VAL A N 1
ATOM 1201 C CA . VAL A 1 166 ? 38.229 -3.832 -56.784 1.00 79.44 166 VAL A CA 1
ATOM 1202 C C . VAL A 1 166 ? 38.292 -2.968 -55.520 1.00 79.44 166 VAL A C 1
ATOM 1204 O O . VAL A 1 166 ? 37.730 -3.351 -54.494 1.00 79.44 166 VAL A O 1
ATOM 1207 N N . VAL A 1 167 ? 38.912 -1.788 -55.576 1.00 80.88 167 VAL A N 1
ATOM 1208 C CA . VAL A 1 167 ? 38.972 -0.856 -54.439 1.00 80.88 167 VAL A CA 1
ATOM 1209 C C . VAL A 1 167 ? 37.583 -0.312 -54.106 1.00 80.88 167 VAL A C 1
ATOM 1211 O O . VAL A 1 167 ? 37.218 -0.286 -52.934 1.00 80.88 167 VAL A O 1
ATOM 1214 N N . LEU A 1 168 ? 36.771 0.055 -55.101 1.00 79.31 168 LEU A N 1
ATOM 1215 C CA . LEU A 1 168 ? 35.390 0.490 -54.880 1.00 79.31 168 LEU A CA 1
ATOM 1216 C C . LEU A 1 168 ? 34.542 -0.624 -54.258 1.00 79.31 168 LEU A C 1
ATOM 1218 O O . LEU A 1 168 ? 33.800 -0.361 -53.316 1.00 79.31 168 LEU A O 1
ATOM 1222 N N . LEU A 1 169 ? 34.689 -1.871 -54.714 1.00 82.38 169 LEU A N 1
ATOM 1223 C CA . LEU A 1 169 ? 34.018 -3.022 -54.107 1.00 82.38 169 LEU A CA 1
ATOM 1224 C C . LEU A 1 169 ? 34.464 -3.238 -52.656 1.00 82.38 169 LEU A C 1
ATOM 1226 O O . LEU A 1 169 ? 33.617 -3.457 -51.793 1.00 82.38 169 LEU A O 1
ATOM 1230 N N . LEU A 1 170 ? 35.760 -3.117 -52.354 1.00 84.25 170 LEU A N 1
ATOM 1231 C CA . LEU A 1 170 ? 36.264 -3.195 -50.979 1.00 84.25 170 LEU A CA 1
ATOM 1232 C C . LEU A 1 170 ? 35.708 -2.069 -50.099 1.00 84.25 170 LEU A C 1
ATOM 1234 O O . LEU A 1 170 ? 35.280 -2.338 -48.979 1.00 84.25 170 LEU A O 1
ATOM 1238 N N . VAL A 1 171 ? 35.648 -0.831 -50.599 1.00 88.50 171 VAL A N 1
ATOM 1239 C CA . VAL A 1 171 ? 35.040 0.300 -49.879 1.00 88.50 171 VAL A CA 1
ATOM 1240 C C . VAL A 1 171 ? 33.563 0.028 -49.605 1.00 88.50 171 VAL A C 1
ATOM 1242 O O . VAL A 1 171 ? 33.119 0.204 -48.473 1.00 88.50 171 VAL A O 1
ATOM 1245 N N . VAL A 1 172 ? 32.809 -0.464 -50.592 1.00 88.06 172 VAL A N 1
ATOM 1246 C CA . VAL A 1 172 ? 31.399 -0.838 -50.406 1.00 88.06 172 VAL A CA 1
ATOM 1247 C C . VAL A 1 172 ? 31.259 -1.925 -49.340 1.00 88.06 172 VAL A C 1
ATOM 1249 O O . VAL A 1 172 ? 30.427 -1.785 -48.448 1.00 88.06 172 VAL A O 1
ATOM 1252 N N . VAL A 1 173 ? 32.093 -2.969 -49.364 1.00 89.62 173 VAL A N 1
ATOM 1253 C CA . VAL A 1 173 ? 32.068 -4.042 -48.353 1.00 89.62 173 VAL A CA 1
ATOM 1254 C C . VAL A 1 173 ? 32.368 -3.500 -46.955 1.00 89.62 173 VAL A C 1
ATOM 1256 O O . VAL A 1 173 ? 31.659 -3.841 -46.007 1.00 89.62 173 VAL A O 1
ATOM 1259 N N . VAL A 1 174 ? 33.369 -2.626 -46.813 1.00 90.75 174 VAL A N 1
ATOM 1260 C CA . VAL A 1 174 ? 33.706 -2.000 -45.527 1.00 90.75 174 VAL A CA 1
ATOM 1261 C C . VAL A 1 174 ? 32.555 -1.126 -45.032 1.00 90.75 174 VAL A C 1
ATOM 1263 O O . VAL A 1 174 ? 32.165 -1.246 -43.873 1.00 90.75 174 VAL A O 1
ATOM 1266 N N . VAL A 1 175 ? 31.958 -0.300 -45.896 1.00 89.69 175 VAL A N 1
ATOM 1267 C CA . VAL A 1 175 ? 30.800 0.533 -45.538 1.00 89.69 175 VAL A CA 1
ATOM 1268 C C . VAL A 1 175 ? 29.626 -0.342 -45.098 1.00 89.69 175 VAL A C 1
ATOM 1270 O O . VAL A 1 175 ? 29.030 -0.071 -44.059 1.00 89.69 175 VAL A O 1
ATOM 1273 N N . VAL A 1 176 ? 29.330 -1.428 -45.817 1.00 91.75 176 VAL A N 1
ATOM 1274 C CA . VAL A 1 176 ? 28.267 -2.372 -45.443 1.00 91.75 176 VAL A CA 1
ATOM 1275 C C . VAL A 1 176 ? 28.559 -3.036 -44.095 1.00 91.75 176 VAL A C 1
ATOM 1277 O O . VAL A 1 176 ? 27.663 -3.095 -43.253 1.00 91.75 176 VAL A O 1
ATOM 1280 N N . MET A 1 177 ? 29.794 -3.480 -43.836 1.00 91.94 177 MET A N 1
ATOM 1281 C CA . MET A 1 177 ? 30.167 -4.027 -42.525 1.00 91.94 177 MET A CA 1
ATOM 1282 C C . MET A 1 177 ? 30.005 -2.997 -41.409 1.00 91.94 177 MET A C 1
ATOM 1284 O O . MET A 1 177 ? 29.450 -3.325 -40.365 1.00 91.94 177 MET A O 1
ATOM 1288 N N . VAL A 1 178 ? 30.446 -1.755 -41.618 1.00 91.62 178 VAL A N 1
ATOM 1289 C CA . VAL A 1 178 ? 30.310 -0.689 -40.616 1.00 91.62 178 VAL A CA 1
ATOM 1290 C C . VAL A 1 178 ? 28.835 -0.399 -40.341 1.00 91.62 178 VAL A C 1
ATOM 1292 O O . VAL A 1 178 ? 28.440 -0.337 -39.179 1.00 91.62 178 VAL A O 1
ATOM 1295 N N . VAL A 1 179 ? 27.999 -0.295 -41.379 1.00 89.75 179 VAL A N 1
ATOM 1296 C CA . VAL A 1 179 ? 26.548 -0.098 -41.228 1.00 89.75 179 VAL A CA 1
ATOM 1297 C C . VAL A 1 179 ? 25.914 -1.258 -40.460 1.00 89.75 179 VAL A C 1
ATOM 1299 O O . VAL A 1 179 ? 25.126 -1.017 -39.547 1.00 89.75 179 VAL A O 1
ATOM 1302 N N . LEU A 1 180 ? 26.285 -2.506 -40.764 1.00 89.94 180 LEU A N 1
ATOM 1303 C CA . LEU A 1 180 ? 25.801 -3.682 -40.035 1.00 89.94 180 LEU A CA 1
ATOM 1304 C C . LEU A 1 180 ? 26.227 -3.662 -38.564 1.00 89.94 180 LEU A C 1
ATOM 1306 O O . LEU A 1 180 ? 25.402 -3.927 -37.693 1.00 89.94 180 LEU A O 1
ATOM 1310 N N . VAL A 1 181 ? 27.480 -3.311 -38.263 1.00 92.12 181 VAL A N 1
ATOM 1311 C CA . VAL A 1 181 ? 27.963 -3.201 -36.879 1.00 92.12 181 VAL A CA 1
ATOM 1312 C C . VAL A 1 181 ? 27.199 -2.112 -36.126 1.00 92.12 181 VAL A C 1
ATOM 1314 O O . VAL A 1 181 ? 26.733 -2.360 -35.016 1.00 92.12 181 VAL A O 1
ATOM 1317 N N . VAL A 1 182 ? 26.999 -0.937 -36.730 1.00 91.69 182 VAL A N 1
ATOM 1318 C CA . VAL A 1 182 ? 26.210 0.150 -36.127 1.00 91.69 182 VAL A CA 1
ATOM 1319 C C . VAL A 1 182 ? 24.768 -0.295 -35.878 1.00 91.69 182 VAL A C 1
ATOM 1321 O O . VAL A 1 182 ? 24.237 -0.046 -34.797 1.00 91.69 182 VAL A O 1
ATOM 1324 N N . LEU A 1 183 ? 24.150 -0.999 -36.830 1.00 90.75 183 LEU A N 1
ATOM 1325 C CA . LEU A 1 183 ? 22.797 -1.533 -36.683 1.00 90.75 183 LEU A CA 1
ATOM 1326 C C . LEU A 1 183 ? 22.704 -2.527 -35.513 1.00 90.75 183 LEU A C 1
ATOM 1328 O O . LEU A 1 183 ? 21.787 -2.429 -34.700 1.00 90.75 183 LEU A O 1
ATOM 1332 N N . VAL A 1 184 ? 23.662 -3.454 -35.397 1.00 92.25 184 VAL A N 1
ATOM 1333 C CA . VAL A 1 184 ? 23.712 -4.437 -34.301 1.00 92.25 184 VAL A CA 1
ATOM 1334 C C . VAL A 1 184 ? 23.913 -3.746 -32.954 1.00 92.25 184 VAL A C 1
ATOM 1336 O O . VAL A 1 184 ? 23.215 -4.072 -31.996 1.00 92.25 184 VAL A O 1
ATOM 1339 N N . VAL A 1 185 ? 24.814 -2.764 -32.868 1.00 92.62 185 VAL A N 1
ATOM 1340 C CA . VAL A 1 185 ? 25.029 -1.987 -31.638 1.00 92.62 185 VAL A CA 1
ATOM 1341 C C . VAL A 1 185 ? 23.760 -1.231 -31.249 1.00 92.62 185 VAL A C 1
ATOM 1343 O O . VAL A 1 185 ? 23.364 -1.268 -30.086 1.00 92.62 185 VAL A O 1
ATOM 1346 N N . LEU A 1 186 ? 23.077 -0.598 -32.205 1.00 90.94 186 LEU A N 1
ATOM 1347 C CA . LEU A 1 186 ? 21.829 0.116 -31.946 1.00 90.94 186 LEU A CA 1
ATOM 1348 C C . LEU A 1 186 ? 20.728 -0.837 -31.462 1.00 90.94 186 LEU A C 1
ATOM 1350 O O . LEU A 1 186 ? 20.040 -0.533 -30.489 1.00 90.94 186 LEU A O 1
ATOM 1354 N N . LEU A 1 187 ? 20.610 -2.017 -32.075 1.00 91.00 187 LEU A N 1
ATOM 1355 C CA . LEU A 1 187 ? 19.672 -3.053 -31.645 1.00 91.00 187 LEU A CA 1
ATOM 1356 C C . LEU A 1 187 ? 19.977 -3.545 -30.222 1.00 91.00 187 LEU A C 1
ATOM 1358 O O . LEU A 1 187 ? 19.057 -3.693 -29.419 1.00 91.00 187 LEU A O 1
ATOM 1362 N N . LEU A 1 188 ? 21.254 -3.738 -29.876 1.00 91.44 188 LEU A N 1
ATOM 1363 C CA . LEU A 1 188 ? 21.667 -4.095 -28.517 1.00 91.44 188 LEU A CA 1
ATOM 1364 C C . LEU A 1 188 ? 21.334 -2.993 -27.507 1.00 91.44 188 LEU A C 1
ATOM 1366 O O . LEU A 1 188 ? 20.840 -3.299 -26.425 1.00 91.44 188 LEU A O 1
ATOM 1370 N N . VAL A 1 189 ? 21.547 -1.719 -27.848 1.00 92.62 189 VAL A N 1
ATOM 1371 C CA . VAL A 1 189 ? 21.176 -0.593 -26.976 1.00 92.62 189 VAL A CA 1
ATOM 1372 C C . VAL A 1 189 ? 19.667 -0.570 -26.737 1.00 92.62 189 VAL A C 1
ATOM 1374 O O . VAL A 1 189 ? 19.238 -0.466 -25.589 1.00 92.62 189 VAL A O 1
ATOM 1377 N N . VAL A 1 190 ? 18.856 -0.733 -27.787 1.00 92.62 190 VAL A N 1
ATOM 1378 C CA . VAL A 1 190 ? 17.391 -0.815 -27.662 1.00 92.62 190 VAL A CA 1
ATOM 1379 C C . VAL A 1 190 ? 16.983 -1.987 -26.767 1.00 92.62 190 VAL A C 1
ATOM 1381 O O . VAL A 1 190 ? 16.141 -1.815 -25.886 1.00 92.62 190 VAL A O 1
ATOM 1384 N N . LEU A 1 191 ? 17.608 -3.156 -26.935 1.00 92.06 191 LEU A N 1
ATOM 1385 C CA . LEU A 1 191 ? 17.351 -4.329 -26.100 1.00 92.06 191 LEU A CA 1
ATOM 1386 C C . LEU A 1 191 ? 17.695 -4.069 -24.626 1.00 92.06 191 LEU A C 1
ATOM 1388 O O . LEU A 1 191 ? 16.895 -4.385 -23.749 1.00 92.06 191 LEU A O 1
ATOM 1392 N N . VAL A 1 192 ? 18.851 -3.463 -24.341 1.00 92.12 192 VAL A N 1
ATOM 1393 C CA . VAL A 1 192 ? 19.261 -3.122 -22.969 1.00 92.12 192 VAL A CA 1
ATOM 1394 C C . VAL A 1 192 ? 18.277 -2.137 -22.340 1.00 92.12 192 VAL A C 1
ATOM 1396 O O . VAL A 1 192 ? 17.847 -2.351 -21.208 1.00 92.12 192 VAL A O 1
ATOM 1399 N N . VAL A 1 193 ? 17.866 -1.096 -23.070 1.00 92.12 193 VAL A N 1
ATOM 1400 C CA . VAL A 1 193 ? 16.863 -0.132 -22.591 1.00 92.12 193 VAL A CA 1
ATOM 1401 C C . VAL A 1 193 ? 15.539 -0.833 -22.291 1.00 92.12 193 VAL A C 1
ATOM 1403 O O . VAL A 1 193 ? 14.965 -0.603 -21.229 1.00 92.12 193 VAL A O 1
ATOM 1406 N N . LEU A 1 194 ? 15.080 -1.729 -23.171 1.00 92.19 194 LEU A N 1
ATOM 1407 C CA . LEU A 1 194 ? 13.853 -2.500 -22.967 1.00 92.19 194 LEU A CA 1
ATOM 1408 C C . LEU A 1 194 ? 13.925 -3.366 -21.699 1.00 92.19 194 LEU A C 1
ATOM 1410 O O . LEU A 1 194 ? 12.981 -3.376 -20.912 1.00 92.19 194 LEU A O 1
ATOM 1414 N N . VAL A 1 195 ? 15.048 -4.055 -21.472 1.00 91.31 195 VAL A N 1
ATOM 1415 C CA . VAL A 1 195 ? 15.261 -4.889 -20.277 1.00 91.31 195 VAL A CA 1
ATOM 1416 C C . VAL A 1 195 ? 15.263 -4.042 -19.006 1.00 91.31 195 VAL A C 1
ATOM 1418 O O . VAL A 1 195 ? 14.609 -4.407 -18.030 1.00 91.31 195 VAL A O 1
ATOM 1421 N N . VAL A 1 196 ? 15.945 -2.894 -19.010 1.00 90.75 196 VAL A N 1
ATOM 1422 C CA . VAL A 1 196 ? 15.947 -1.971 -17.863 1.00 90.75 196 VAL A CA 1
ATOM 1423 C C . VAL A 1 196 ? 14.531 -1.472 -17.573 1.00 90.75 196 VAL A C 1
ATOM 1425 O O . VAL A 1 196 ? 14.114 -1.452 -16.417 1.00 90.75 196 VAL A O 1
ATOM 1428 N N . LEU A 1 197 ? 13.765 -1.124 -18.607 1.00 86.88 197 LEU A N 1
ATOM 1429 C CA . LEU A 1 197 ? 12.390 -0.647 -18.463 1.00 86.88 197 LEU A CA 1
ATOM 1430 C C . LEU A 1 197 ? 11.479 -1.745 -17.890 1.00 86.88 197 LEU A C 1
ATOM 1432 O O . LEU A 1 197 ? 10.711 -1.486 -16.964 1.00 86.88 197 LEU A O 1
ATOM 1436 N N . LEU A 1 198 ? 11.631 -2.987 -18.355 1.00 89.50 198 LEU A N 1
ATOM 1437 C CA . LEU A 1 198 ? 10.908 -4.144 -17.824 1.00 89.50 198 LEU A CA 1
ATOM 1438 C C . LEU A 1 198 ? 11.260 -4.421 -16.355 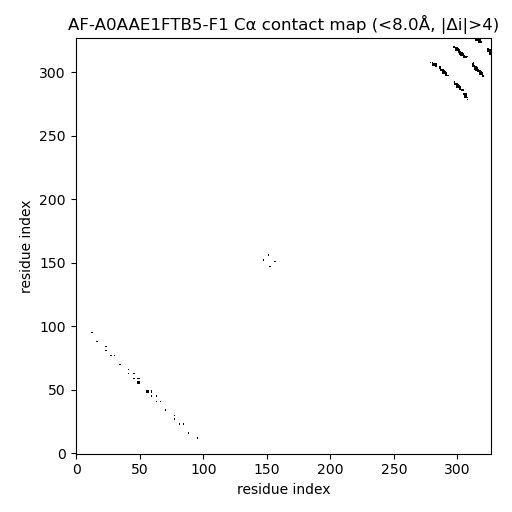1.00 89.50 198 LEU A C 1
ATOM 1440 O O . LEU A 1 198 ? 10.364 -4.690 -15.557 1.00 89.50 198 LEU A O 1
ATOM 1444 N N . LEU A 1 199 ? 12.533 -4.298 -15.968 1.00 90.75 199 LEU A N 1
ATOM 1445 C CA . LEU A 1 199 ? 12.957 -4.429 -14.571 1.00 90.75 199 LEU A CA 1
ATOM 1446 C C . LEU A 1 199 ? 12.360 -3.332 -13.681 1.00 90.75 199 LEU A C 1
ATOM 1448 O O . LEU A 1 199 ? 11.924 -3.626 -12.571 1.00 90.75 199 LEU A O 1
ATOM 1452 N N . VAL A 1 200 ? 12.289 -2.086 -14.158 1.00 90.06 200 VAL A N 1
ATOM 1453 C CA . VAL A 1 200 ? 11.649 -0.985 -13.416 1.00 90.06 200 VAL A CA 1
ATOM 1454 C C . VAL A 1 200 ? 10.160 -1.266 -13.201 1.00 90.06 200 VAL A C 1
ATOM 1456 O O . VAL A 1 200 ? 9.668 -1.118 -12.082 1.00 90.06 200 VAL A O 1
ATOM 1459 N N . VAL A 1 201 ? 9.452 -1.725 -14.238 1.00 89.56 201 VAL A N 1
ATOM 1460 C CA . VAL A 1 201 ? 8.039 -2.124 -14.128 1.00 89.56 201 VAL A CA 1
ATOM 1461 C C . VAL A 1 201 ? 7.874 -3.284 -13.145 1.00 89.56 201 VAL A C 1
ATOM 1463 O O . VAL A 1 201 ? 6.990 -3.237 -12.293 1.00 89.56 201 VAL A O 1
ATOM 1466 N N . LEU A 1 202 ? 8.748 -4.293 -13.199 1.00 89.38 202 LEU A N 1
ATOM 1467 C CA . LEU A 1 202 ? 8.718 -5.426 -12.273 1.00 89.38 202 LEU A CA 1
ATOM 1468 C C . LEU A 1 202 ? 8.894 -4.975 -10.817 1.00 89.38 202 LEU A C 1
ATOM 1470 O O . LEU A 1 202 ? 8.109 -5.370 -9.958 1.00 89.38 202 LEU A O 1
ATOM 1474 N N . VAL A 1 203 ? 9.885 -4.123 -10.537 1.00 89.50 203 VAL A N 1
ATOM 1475 C CA . VAL A 1 203 ? 10.112 -3.576 -9.189 1.00 89.50 203 VAL A CA 1
ATOM 1476 C C . VAL A 1 203 ? 8.886 -2.801 -8.709 1.00 89.50 203 VAL A C 1
ATOM 1478 O O . VAL A 1 203 ? 8.461 -2.985 -7.570 1.00 89.50 203 VAL A O 1
ATOM 1481 N N . PHE A 1 204 ? 8.274 -1.986 -9.571 1.00 87.38 204 PHE A N 1
ATOM 1482 C CA . PHE A 1 204 ? 7.055 -1.252 -9.232 1.00 87.38 204 PHE A CA 1
ATOM 1483 C C . PHE A 1 204 ? 5.896 -2.191 -8.864 1.00 87.38 204 PHE A C 1
ATOM 1485 O O . PHE A 1 204 ? 5.241 -1.983 -7.844 1.00 87.38 204 PHE A O 1
ATOM 1492 N N . VAL A 1 205 ? 5.679 -3.258 -9.641 1.00 87.38 205 VAL A N 1
ATOM 1493 C CA . VAL A 1 205 ? 4.647 -4.269 -9.355 1.00 87.38 205 VAL A CA 1
ATOM 1494 C C . VAL A 1 205 ? 4.917 -4.972 -8.024 1.00 87.38 205 VAL A C 1
ATOM 1496 O O . VAL A 1 205 ? 3.998 -5.129 -7.225 1.00 87.38 205 VAL A O 1
ATOM 1499 N N . VAL A 1 206 ? 6.167 -5.347 -7.738 1.00 87.31 206 VAL A N 1
ATOM 1500 C CA . VAL A 1 206 ? 6.531 -5.976 -6.456 1.00 87.31 206 VAL A CA 1
ATOM 1501 C C . VAL A 1 206 ? 6.250 -5.034 -5.283 1.00 87.31 206 VAL A C 1
ATOM 1503 O O . VAL A 1 206 ? 5.638 -5.452 -4.303 1.00 87.31 206 VAL A O 1
ATOM 1506 N N . VAL A 1 207 ? 6.632 -3.758 -5.387 1.00 87.44 207 VAL A N 1
ATOM 1507 C CA . VAL A 1 207 ? 6.356 -2.752 -4.347 1.00 87.44 207 VAL A CA 1
ATOM 1508 C C . VAL A 1 207 ? 4.851 -2.564 -4.142 1.00 87.44 207 VAL A C 1
ATOM 1510 O O . VAL A 1 207 ? 4.398 -2.508 -2.999 1.00 87.44 207 VAL A O 1
ATOM 1513 N N . LEU A 1 208 ? 4.066 -2.525 -5.223 1.00 87.81 208 LEU A N 1
ATOM 1514 C CA . LEU A 1 208 ? 2.607 -2.441 -5.156 1.00 87.81 208 LEU A CA 1
ATOM 1515 C C . LEU A 1 208 ? 2.014 -3.646 -4.411 1.00 87.81 208 LEU A C 1
ATOM 1517 O O . LEU A 1 208 ? 1.196 -3.469 -3.513 1.00 87.81 208 LEU A O 1
ATOM 1521 N N . VAL A 1 209 ? 2.452 -4.865 -4.741 1.00 86.31 209 VAL A N 1
ATOM 1522 C CA . VAL A 1 209 ? 1.983 -6.092 -4.080 1.00 86.31 209 VAL A CA 1
ATOM 1523 C C . VAL A 1 209 ? 2.339 -6.081 -2.594 1.00 86.31 209 VAL A C 1
ATOM 1525 O O . VAL A 1 209 ? 1.474 -6.351 -1.765 1.00 86.31 209 VAL A O 1
ATOM 1528 N N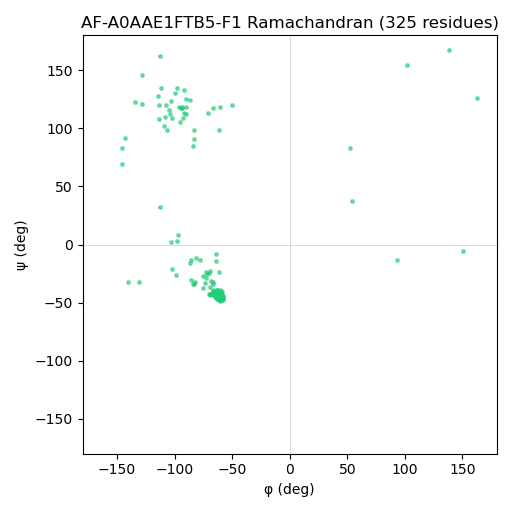 . VAL A 1 210 ? 3.572 -5.711 -2.235 1.00 86.38 210 VAL A N 1
ATOM 1529 C CA . VAL A 1 210 ? 3.988 -5.595 -0.827 1.00 86.38 210 VAL A CA 1
ATOM 1530 C C . VAL A 1 210 ? 3.129 -4.566 -0.088 1.00 86.38 210 VAL A C 1
ATOM 1532 O O . VAL A 1 210 ? 2.674 -4.842 1.018 1.00 86.38 210 VAL A O 1
ATOM 1535 N N . MET A 1 211 ? 2.844 -3.414 -0.700 1.00 85.00 211 MET A N 1
ATOM 1536 C CA . MET A 1 211 ? 1.978 -2.391 -0.109 1.00 85.00 211 MET A CA 1
ATOM 1537 C C . MET A 1 211 ? 0.560 -2.921 0.138 1.00 85.00 211 MET A C 1
ATOM 1539 O O . MET A 1 211 ? 0.026 -2.742 1.230 1.00 85.00 211 MET A O 1
ATOM 1543 N N . VAL A 1 212 ? -0.032 -3.618 -0.837 1.00 83.56 212 VAL A N 1
ATOM 1544 C CA . VAL A 1 212 ? -1.360 -4.239 -0.695 1.00 83.56 212 VAL A CA 1
ATOM 1545 C C . VAL A 1 212 ? -1.368 -5.271 0.433 1.00 83.56 212 VAL A C 1
ATOM 1547 O O . VAL A 1 212 ? -2.295 -5.279 1.241 1.00 83.56 212 VAL A O 1
ATOM 1550 N N . VAL A 1 213 ? -0.328 -6.104 0.540 1.00 86.38 213 VAL A N 1
ATOM 1551 C CA . VAL A 1 213 ? -0.195 -7.085 1.629 1.00 86.38 213 VAL A CA 1
ATOM 1552 C C . VAL A 1 213 ? -0.102 -6.390 2.986 1.00 86.38 213 VAL A C 1
ATOM 1554 O O . VAL A 1 213 ? -0.797 -6.791 3.914 1.00 86.38 213 VAL A O 1
ATOM 1557 N N . VAL A 1 214 ? 0.696 -5.326 3.110 1.00 86.44 214 VAL A N 1
ATOM 1558 C CA . VAL A 1 214 ? 0.805 -4.553 4.359 1.00 86.44 214 VAL A CA 1
ATOM 1559 C C . VAL A 1 214 ? -0.546 -3.952 4.750 1.00 86.44 214 VAL A C 1
ATOM 1561 O O . VAL A 1 214 ? -0.957 -4.090 5.900 1.00 86.44 214 VAL A O 1
ATOM 1564 N N . VAL A 1 215 ? -1.269 -3.346 3.804 1.00 85.06 215 VAL A N 1
ATOM 1565 C CA . VAL A 1 215 ? -2.616 -2.804 4.051 1.00 85.06 215 VAL A CA 1
ATOM 1566 C C . VAL A 1 215 ? -3.566 -3.907 4.516 1.00 85.06 215 VAL A C 1
ATOM 1568 O O . VAL A 1 215 ? -4.281 -3.723 5.498 1.00 85.06 215 VAL A O 1
ATOM 1571 N N . LEU A 1 216 ? -3.543 -5.071 3.866 1.00 86.06 216 LEU A N 1
ATOM 1572 C CA . LEU A 1 216 ? -4.387 -6.202 4.239 1.00 86.06 216 LEU A CA 1
ATOM 1573 C C . LEU A 1 216 ? -4.068 -6.714 5.651 1.00 86.06 216 LEU A C 1
ATOM 1575 O O . LEU A 1 216 ? -4.987 -6.955 6.429 1.00 86.06 216 LEU A O 1
ATOM 1579 N N . VAL A 1 217 ? -2.787 -6.814 6.018 1.00 86.12 217 VAL A N 1
ATOM 1580 C CA . VAL A 1 217 ? -2.365 -7.193 7.376 1.00 86.12 217 VAL A CA 1
ATOM 1581 C C . VAL A 1 217 ? -2.868 -6.184 8.407 1.00 86.12 217 VAL A C 1
ATOM 1583 O O . VAL A 1 217 ? -3.425 -6.591 9.423 1.00 86.12 217 VAL A O 1
ATOM 1586 N N . VAL A 1 218 ? -2.741 -4.880 8.144 1.00 86.12 218 VAL A N 1
ATOM 1587 C CA . VAL A 1 218 ? -3.248 -3.833 9.047 1.00 86.12 218 VAL A CA 1
ATOM 1588 C C . VAL A 1 218 ? -4.762 -3.947 9.225 1.00 86.12 218 VAL A C 1
ATOM 1590 O O . VAL A 1 218 ? -5.245 -3.903 10.353 1.00 86.12 218 VAL A O 1
ATOM 1593 N N . VAL A 1 219 ? -5.514 -4.154 8.140 1.00 84.50 219 VAL A N 1
ATOM 1594 C CA . VAL A 1 219 ? -6.972 -4.346 8.205 1.00 84.50 219 VAL A CA 1
ATOM 1595 C C . VAL A 1 219 ? -7.327 -5.578 9.038 1.00 84.50 219 VAL A C 1
ATOM 1597 O O . VAL A 1 219 ? -8.204 -5.496 9.893 1.00 84.50 219 VAL A O 1
ATOM 1600 N N . VAL A 1 220 ? -6.631 -6.702 8.845 1.00 85.38 220 VAL A N 1
ATOM 1601 C CA . VAL A 1 220 ? -6.859 -7.926 9.631 1.00 85.38 220 VAL A CA 1
ATOM 1602 C C . VAL A 1 220 ? -6.582 -7.692 11.116 1.00 85.38 220 VAL A C 1
ATOM 1604 O O . VAL A 1 220 ? -7.387 -8.099 11.951 1.00 85.38 220 VAL A O 1
ATOM 1607 N N . VAL A 1 221 ? -5.487 -7.008 11.457 1.00 86.31 221 VAL A N 1
ATOM 1608 C CA . VAL A 1 221 ? -5.151 -6.676 12.850 1.00 86.31 221 VAL A CA 1
ATOM 1609 C C . VAL A 1 221 ? -6.220 -5.777 13.475 1.00 86.31 221 VAL A C 1
ATOM 1611 O O . VAL A 1 221 ? -6.654 -6.053 14.588 1.00 86.31 221 VAL A O 1
ATOM 1614 N N . LEU A 1 222 ? -6.702 -4.759 12.756 1.00 83.19 222 LEU A N 1
ATOM 1615 C CA . LEU A 1 222 ? -7.774 -3.880 13.239 1.00 83.19 222 LEU A CA 1
ATOM 1616 C C . LEU A 1 222 ? -9.089 -4.637 13.464 1.00 83.19 222 LEU A C 1
ATOM 1618 O O . LEU A 1 222 ? -9.756 -4.425 14.473 1.00 83.19 222 LEU A O 1
ATOM 1622 N N . VAL A 1 223 ? -9.462 -5.539 12.553 1.00 82.06 223 VAL A N 1
ATOM 1623 C CA . VAL A 1 223 ? -10.666 -6.369 12.717 1.00 82.06 223 VAL A CA 1
ATOM 1624 C C . VAL A 1 223 ? -10.526 -7.292 13.927 1.00 82.06 223 VAL A C 1
ATOM 1626 O O . VAL A 1 223 ? -11.466 -7.410 14.711 1.00 82.06 223 VAL A O 1
ATOM 1629 N N . LEU A 1 224 ? -9.360 -7.918 14.113 1.00 86.25 224 LEU A N 1
ATOM 1630 C CA . LEU A 1 224 ? -9.095 -8.763 15.277 1.00 86.25 224 LEU A CA 1
ATOM 1631 C C . LEU A 1 224 ? -9.166 -7.970 16.584 1.00 86.25 224 LEU A C 1
ATOM 1633 O O . LEU A 1 224 ? -9.771 -8.453 17.536 1.00 86.25 224 LEU A O 1
ATOM 1637 N N . ASP A 1 225 ? -8.616 -6.758 16.622 1.00 86.56 225 ASP A N 1
ATOM 1638 C CA . ASP A 1 225 ? -8.671 -5.890 17.800 1.00 86.56 225 ASP A CA 1
ATOM 1639 C C . ASP A 1 225 ? -10.120 -5.547 18.182 1.00 86.56 225 ASP A C 1
ATOM 1641 O O . ASP A 1 225 ? -10.537 -5.758 19.321 1.00 86.56 225 ASP A O 1
ATOM 1645 N N . VAL A 1 226 ? -10.946 -5.150 17.207 1.00 84.94 226 VAL A N 1
ATOM 1646 C CA . VAL A 1 226 ? -12.379 -4.889 17.430 1.00 84.94 226 VAL A CA 1
ATOM 1647 C C . VAL A 1 226 ? -13.105 -6.132 17.953 1.00 84.94 226 VAL A C 1
ATOM 1649 O O . VAL A 1 226 ? -13.914 -6.028 18.876 1.00 84.94 226 VAL A O 1
ATOM 1652 N N . VAL A 1 227 ? -12.815 -7.318 17.407 1.00 84.94 227 VAL A N 1
ATOM 1653 C CA . VAL A 1 227 ? -13.403 -8.579 17.891 1.00 84.94 227 VAL A CA 1
ATOM 1654 C C . VAL A 1 227 ? -12.984 -8.859 19.333 1.00 84.94 227 VAL A C 1
ATOM 1656 O O . VAL A 1 227 ? -13.835 -9.208 20.150 1.00 84.94 227 VAL A O 1
ATOM 1659 N N . VAL A 1 228 ? -11.707 -8.672 19.676 1.00 86.50 228 VAL A N 1
ATOM 1660 C CA . VAL A 1 228 ? -11.209 -8.862 21.047 1.00 86.50 228 VAL A CA 1
ATOM 1661 C C . VAL A 1 228 ? -11.907 -7.902 22.010 1.00 86.50 228 VAL A C 1
ATOM 1663 O O . VAL A 1 228 ? -12.406 -8.346 23.043 1.00 86.50 228 VAL A O 1
ATOM 1666 N N . VAL A 1 229 ? -12.028 -6.619 21.659 1.00 85.12 229 VAL A N 1
ATOM 1667 C CA . VAL A 1 229 ? -12.737 -5.623 22.479 1.00 85.12 229 VAL A CA 1
ATOM 1668 C C . VAL A 1 229 ? -14.205 -6.009 22.677 1.00 85.12 229 VAL A C 1
ATOM 1670 O O . VAL A 1 229 ? -14.706 -5.953 23.800 1.00 85.12 229 VAL A O 1
ATOM 1673 N N . MET A 1 230 ? -14.887 -6.464 21.622 1.00 86.62 230 MET A N 1
ATOM 1674 C CA . MET A 1 230 ? -16.275 -6.933 21.711 1.00 86.62 230 MET A CA 1
ATOM 1675 C C . MET A 1 230 ? -16.415 -8.150 22.632 1.00 86.62 230 MET A C 1
ATOM 1677 O O . MET A 1 230 ? -17.332 -8.194 23.450 1.00 86.62 230 MET A O 1
ATOM 1681 N N . VAL A 1 231 ? -15.502 -9.122 22.554 1.00 84.75 231 VAL A N 1
ATOM 1682 C CA . VAL A 1 231 ? -15.510 -10.299 23.439 1.00 84.75 231 VAL A CA 1
ATOM 1683 C C . VAL A 1 231 ? -15.276 -9.890 24.893 1.00 84.75 231 VAL A C 1
ATOM 1685 O O . VAL A 1 231 ? -16.015 -10.330 25.771 1.00 84.75 231 VAL A O 1
ATOM 1688 N N . VAL A 1 232 ? -14.301 -9.016 25.157 1.00 86.19 232 VAL A N 1
ATOM 1689 C CA . VAL A 1 232 ? -14.032 -8.502 26.510 1.00 86.19 232 VAL A CA 1
ATOM 1690 C C . VAL A 1 232 ? -15.256 -7.775 27.061 1.00 86.19 232 VAL A C 1
ATOM 1692 O O . VAL A 1 232 ? -15.649 -8.030 28.197 1.00 86.19 232 VAL A O 1
ATOM 1695 N N . LEU A 1 233 ? -15.908 -6.934 26.255 1.00 88.25 233 LEU A N 1
ATOM 1696 C CA . LEU A 1 233 ? -17.137 -6.243 26.642 1.00 88.25 233 LEU A CA 1
ATOM 1697 C C . LEU A 1 233 ? -18.239 -7.238 27.030 1.00 88.25 233 LEU A C 1
ATOM 1699 O O . LEU A 1 233 ? -18.852 -7.091 28.084 1.00 88.25 233 LEU A O 1
ATOM 1703 N N . VAL A 1 234 ? -18.470 -8.271 26.213 1.00 87.19 234 VAL A N 1
ATOM 1704 C CA . VAL A 1 234 ? -19.468 -9.311 26.505 1.00 87.19 234 VAL A CA 1
ATOM 1705 C C . VAL A 1 234 ? -19.143 -10.024 27.816 1.00 87.19 234 VAL A C 1
ATOM 1707 O O . VAL A 1 234 ? -20.032 -10.191 28.647 1.00 87.19 234 VAL A O 1
ATOM 1710 N N . VAL A 1 235 ? -17.879 -10.391 28.047 1.00 87.25 235 VAL A N 1
ATOM 1711 C CA . VAL A 1 235 ? -17.449 -11.023 29.304 1.00 87.25 235 VAL A CA 1
ATOM 1712 C C . VAL A 1 235 ? -17.709 -10.102 30.495 1.00 87.25 235 VAL A C 1
ATOM 1714 O O . VAL A 1 235 ? -18.280 -10.548 31.487 1.00 87.25 235 VAL A O 1
ATOM 1717 N N . VAL A 1 236 ? -17.360 -8.817 30.397 1.00 86.62 236 VAL A N 1
ATOM 1718 C CA . VAL A 1 236 ? -17.618 -7.832 31.458 1.00 86.62 236 VAL A CA 1
ATOM 1719 C C . VAL A 1 236 ? -19.115 -7.719 31.744 1.00 86.62 236 VAL A C 1
ATOM 1721 O O . VAL A 1 236 ? -19.514 -7.781 32.903 1.00 86.62 236 VAL A O 1
ATOM 1724 N N . VAL A 1 237 ? -19.956 -7.624 30.712 1.00 88.62 237 VAL A N 1
ATOM 1725 C CA . VAL A 1 237 ? -21.418 -7.562 30.868 1.00 88.62 237 VAL A CA 1
ATOM 1726 C C . VAL A 1 237 ? -21.956 -8.819 31.554 1.00 88.62 237 VAL A C 1
ATOM 1728 O O . VAL A 1 237 ? -22.771 -8.711 32.467 1.00 88.62 237 VAL A O 1
ATOM 1731 N N . VAL A 1 238 ? -21.476 -10.004 31.170 1.00 89.19 238 VAL A N 1
ATOM 1732 C CA . VAL A 1 238 ? -21.868 -11.273 31.803 1.00 89.19 238 VAL A CA 1
ATOM 1733 C C . VAL A 1 238 ? -21.447 -11.311 33.272 1.00 89.19 238 VAL A C 1
ATOM 1735 O O . VAL A 1 238 ? -22.249 -11.690 34.120 1.00 89.19 238 VAL A O 1
ATOM 1738 N N . VAL A 1 239 ? -20.225 -10.883 33.597 1.00 87.44 239 VAL A N 1
ATOM 1739 C CA . VAL A 1 239 ? -19.738 -10.820 34.985 1.00 87.44 239 VAL A CA 1
ATOM 1740 C C . VAL A 1 239 ? -20.576 -9.849 35.816 1.00 87.44 239 VAL A C 1
ATOM 1742 O O . VAL A 1 239 ? -20.973 -10.192 36.926 1.00 87.44 239 VAL A O 1
ATOM 1745 N N . VAL A 1 240 ? -20.900 -8.669 35.278 1.00 86.75 240 VAL A N 1
ATOM 1746 C CA . VAL A 1 240 ? -21.762 -7.688 35.954 1.00 86.75 240 VAL A CA 1
ATOM 1747 C C . VAL A 1 240 ? -23.163 -8.257 36.176 1.00 86.75 240 VAL A C 1
ATOM 1749 O O . VAL A 1 240 ? -23.682 -8.157 37.284 1.00 86.75 240 VAL A O 1
ATOM 1752 N N . LEU A 1 241 ? -23.761 -8.908 35.173 1.00 87.38 241 LEU A N 1
ATOM 1753 C CA . LEU A 1 241 ? -25.066 -9.562 35.312 1.00 87.38 241 LEU A CA 1
ATOM 1754 C C . LEU A 1 241 ? -25.047 -10.664 36.376 1.00 87.38 241 LEU A C 1
ATOM 1756 O O . LEU A 1 241 ? -25.948 -10.713 37.210 1.00 87.38 241 LEU A O 1
ATOM 1760 N N . LEU A 1 242 ? -24.017 -11.514 36.391 1.00 88.00 242 LEU A N 1
ATOM 1761 C CA . LEU A 1 242 ? -23.852 -12.540 37.423 1.00 88.00 242 LEU A CA 1
ATOM 1762 C C . LEU A 1 242 ? -23.733 -11.916 38.814 1.00 88.00 242 LEU A C 1
ATOM 1764 O O . LEU A 1 242 ? -24.366 -12.392 39.750 1.00 88.00 242 LEU A O 1
ATOM 1768 N N . LEU A 1 243 ? -22.976 -10.827 38.950 1.00 87.75 243 LEU A N 1
ATOM 1769 C CA . LEU A 1 243 ? -22.815 -10.118 40.216 1.00 87.75 243 LEU A CA 1
ATOM 1770 C C . LEU A 1 243 ? -24.146 -9.518 40.691 1.00 87.75 243 LEU A C 1
ATOM 1772 O O . LEU A 1 243 ? -24.500 -9.677 41.856 1.00 87.75 243 LEU A O 1
ATOM 1776 N N . VAL A 1 244 ? -24.929 -8.915 39.790 1.00 88.88 244 VAL A N 1
ATOM 1777 C CA . VAL A 1 244 ? -26.287 -8.427 40.093 1.00 88.88 244 VAL A CA 1
ATOM 1778 C C . VAL A 1 244 ? -27.188 -9.570 40.562 1.00 88.88 244 VAL A C 1
ATOM 1780 O O . VAL A 1 244 ? -27.862 -9.427 41.578 1.00 88.88 244 VAL A O 1
ATOM 1783 N N . VAL A 1 245 ? -27.172 -10.720 39.879 1.00 90.88 245 VAL A N 1
ATOM 1784 C CA . VAL A 1 245 ? -27.948 -11.903 40.288 1.00 90.88 245 VAL A CA 1
ATOM 1785 C C . VAL A 1 245 ? -27.534 -12.375 41.682 1.00 90.88 245 VAL A C 1
ATOM 1787 O O . VAL A 1 245 ? -28.399 -12.612 42.520 1.00 90.88 245 VAL A O 1
ATOM 1790 N N . VAL A 1 246 ? -26.230 -12.456 41.963 1.00 91.56 246 VAL A N 1
ATOM 1791 C CA . VAL A 1 246 ? -25.714 -12.837 43.286 1.00 91.56 246 VAL A CA 1
ATOM 1792 C C . VAL A 1 246 ? -26.208 -11.873 44.362 1.00 91.56 246 VAL A C 1
ATOM 1794 O O . VAL A 1 246 ? -26.704 -12.328 45.389 1.00 91.56 246 VAL A O 1
ATOM 1797 N N . VAL A 1 247 ? -26.139 -10.560 44.124 1.00 90.56 247 VAL A N 1
ATOM 1798 C CA . VAL A 1 247 ? -26.621 -9.545 45.074 1.00 90.56 247 VAL A CA 1
ATOM 1799 C C . VAL A 1 247 ? -28.122 -9.688 45.324 1.00 90.56 247 VAL A C 1
ATOM 1801 O O . VAL A 1 247 ? -28.546 -9.672 46.476 1.00 90.56 247 VAL A O 1
ATOM 1804 N N . VAL A 1 248 ? -28.930 -9.880 44.276 1.00 88.12 248 VAL A N 1
ATOM 1805 C CA . VAL A 1 248 ? -30.385 -10.066 44.407 1.00 88.12 248 VAL A CA 1
ATOM 1806 C C . VAL A 1 248 ? -30.716 -11.309 45.234 1.00 88.12 248 VAL A C 1
ATOM 1808 O O . VAL A 1 248 ? -31.568 -11.239 46.118 1.00 88.12 248 VAL A O 1
ATOM 1811 N N . VAL A 1 249 ? -30.028 -12.429 44.993 1.00 91.12 249 VAL A N 1
ATOM 1812 C CA . VAL A 1 249 ? -30.210 -13.665 45.773 1.00 91.12 249 VAL A CA 1
ATOM 1813 C C . VAL A 1 249 ? -29.843 -13.445 47.242 1.00 91.12 249 VAL A C 1
ATOM 1815 O O . VAL A 1 249 ? -30.588 -13.865 48.120 1.00 91.12 249 VAL A O 1
ATOM 1818 N N . LEU A 1 250 ? -28.744 -12.739 47.514 1.00 91.19 250 LEU A N 1
ATOM 1819 C CA . LEU A 1 250 ? -28.292 -12.434 48.874 1.00 91.19 250 LEU A CA 1
ATOM 1820 C C . LEU A 1 250 ? -29.304 -11.559 49.628 1.00 91.19 250 LEU A C 1
ATOM 1822 O O . LEU A 1 250 ? -29.627 -11.833 50.781 1.00 91.19 250 LEU A O 1
ATOM 1826 N N . VAL A 1 251 ? -29.852 -10.534 48.967 1.00 88.31 251 VAL A N 1
ATOM 1827 C CA . VAL A 1 251 ? -30.904 -9.679 49.541 1.00 88.31 251 VAL A CA 1
ATOM 1828 C C . VAL A 1 251 ? -32.172 -10.487 49.817 1.00 88.31 251 VAL A C 1
ATOM 1830 O O . VAL A 1 251 ? -32.757 -10.349 50.890 1.00 88.31 251 VAL A O 1
ATOM 1833 N N . LEU A 1 252 ? -32.587 -11.349 48.884 1.00 89.19 252 LEU A N 1
ATOM 1834 C CA . LEU A 1 252 ? -33.744 -12.226 49.076 1.00 89.19 252 LEU A CA 1
ATOM 1835 C C . LEU A 1 252 ? -33.554 -13.168 50.269 1.00 89.19 252 LEU A C 1
ATOM 1837 O O . LEU A 1 252 ? -34.483 -13.320 51.057 1.00 89.19 252 LEU A O 1
ATOM 1841 N N . ASP A 1 253 ? -32.366 -13.746 50.439 1.00 93.00 253 ASP A N 1
ATOM 1842 C CA . ASP A 1 253 ? -32.055 -14.626 51.568 1.00 93.00 253 ASP A CA 1
ATOM 1843 C C . ASP A 1 253 ? -32.173 -13.886 52.911 1.00 93.00 253 ASP A C 1
ATOM 1845 O O . ASP A 1 253 ? -32.869 -14.339 53.820 1.00 93.00 253 ASP A O 1
ATOM 1849 N N . VAL A 1 254 ? -31.614 -12.674 53.008 1.00 90.88 254 VAL A N 1
ATOM 1850 C CA . VAL A 1 254 ? -31.749 -11.820 54.203 1.00 90.88 254 VAL A CA 1
ATOM 1851 C C . VAL A 1 254 ? -33.216 -11.493 54.502 1.00 90.88 254 VAL A C 1
ATOM 1853 O O . VAL A 1 254 ? -33.636 -11.548 55.660 1.00 90.88 254 VAL A O 1
ATOM 1856 N N . VAL A 1 255 ? -34.017 -11.182 53.477 1.00 90.25 255 VAL A N 1
ATOM 1857 C CA . VAL A 1 255 ? -35.458 -10.920 53.634 1.00 90.25 255 VAL A CA 1
ATOM 1858 C C . VAL A 1 255 ? -36.193 -12.164 54.137 1.00 90.25 255 VAL A C 1
ATOM 1860 O O . VAL A 1 255 ? -37.010 -12.059 55.051 1.00 90.25 255 VAL A O 1
ATOM 1863 N N . VAL A 1 256 ? -35.892 -13.346 53.594 1.00 92.44 256 VAL A N 1
ATOM 1864 C CA . VAL A 1 256 ? -36.485 -14.614 54.044 1.00 92.44 256 VAL A CA 1
ATOM 1865 C C . VAL A 1 256 ? -36.120 -14.898 55.501 1.00 92.44 256 VAL A C 1
ATOM 1867 O O . VAL A 1 256 ? -37.009 -15.196 56.298 1.00 92.44 256 VAL A O 1
ATOM 1870 N N . VAL A 1 257 ? -34.851 -14.743 55.886 1.00 90.94 257 VAL A N 1
ATOM 1871 C CA . VAL A 1 257 ? -34.398 -14.930 57.276 1.00 90.94 257 VAL A CA 1
ATOM 1872 C C . VAL A 1 257 ? -35.105 -13.959 58.226 1.00 90.94 257 VAL A C 1
ATOM 1874 O O . VAL A 1 257 ? -35.581 -14.376 59.284 1.00 90.94 257 VAL A O 1
ATOM 1877 N N . MET A 1 258 ? -35.243 -12.686 57.841 1.00 88.31 258 MET A N 1
ATOM 1878 C CA . MET A 1 258 ? -35.999 -11.689 58.610 1.00 88.31 258 MET A CA 1
ATOM 1879 C C . MET A 1 258 ? -37.470 -12.087 58.779 1.00 88.31 258 MET A C 1
ATOM 1881 O O . MET A 1 258 ? -38.000 -12.019 59.887 1.00 88.31 258 MET A O 1
ATOM 1885 N N . LEU A 1 259 ? -38.130 -12.545 57.713 1.00 90.50 259 LEU A N 1
ATOM 1886 C CA . LEU A 1 259 ? -39.520 -13.005 57.771 1.00 90.50 259 LEU A CA 1
ATOM 1887 C C . LEU A 1 259 ? -39.686 -14.230 58.680 1.00 90.50 259 LEU A C 1
ATOM 1889 O O . LEU A 1 259 ? -40.640 -14.284 59.455 1.00 90.50 259 LEU A O 1
ATOM 1893 N N . VAL A 1 260 ? -38.751 -15.184 58.637 1.00 89.31 260 VAL A N 1
ATOM 1894 C CA . VAL A 1 260 ? -38.744 -16.349 59.537 1.00 89.31 260 VAL A CA 1
ATOM 1895 C C . VAL A 1 260 ? -38.572 -15.916 60.994 1.00 89.31 260 VAL A C 1
ATOM 1897 O O . VAL A 1 260 ? -39.301 -16.399 61.858 1.00 89.31 260 VAL A O 1
ATOM 1900 N N . LEU A 1 261 ? -37.659 -14.982 61.278 1.00 87.75 261 LEU A N 1
ATOM 1901 C CA . LEU A 1 261 ? -37.461 -14.412 62.617 1.00 87.75 261 LEU A CA 1
ATOM 1902 C C . LEU A 1 261 ? -38.727 -13.728 63.145 1.00 87.75 261 LEU A C 1
ATOM 1904 O O . LEU A 1 261 ? -39.134 -13.986 64.277 1.00 87.75 261 LEU A O 1
ATOM 1908 N N . VAL A 1 262 ? -39.381 -12.901 62.323 1.00 89.56 262 VAL A N 1
ATOM 1909 C CA . VAL A 1 262 ? -40.654 -12.253 62.679 1.00 89.56 262 VAL A CA 1
ATOM 1910 C C . VAL A 1 262 ? -41.749 -13.296 62.917 1.00 89.56 262 VAL A C 1
ATOM 1912 O O . VAL A 1 262 ? -42.469 -13.205 63.910 1.00 89.56 262 VAL A O 1
ATOM 1915 N N . GLY A 1 263 ? -41.849 -14.317 62.062 1.00 84.94 263 GLY A N 1
ATOM 1916 C CA . GLY A 1 263 ? -42.795 -15.422 62.231 1.00 84.94 263 GLY A CA 1
ATOM 1917 C C . GLY A 1 263 ? -42.575 -16.191 63.538 1.00 84.94 263 GLY A C 1
ATOM 1918 O O . GLY A 1 263 ? -43.525 -16.425 64.282 1.00 84.94 263 GLY A O 1
ATOM 1919 N N . MET A 1 264 ? -41.320 -16.512 63.871 1.00 85.81 264 MET A N 1
ATOM 1920 C CA . MET A 1 264 ? -40.956 -17.140 65.147 1.00 85.81 264 MET A CA 1
ATOM 1921 C C . MET A 1 264 ? -41.331 -16.251 66.338 1.00 85.81 264 MET A C 1
ATOM 1923 O O . MET A 1 264 ? -41.913 -16.748 67.302 1.00 85.81 264 MET A O 1
ATOM 1927 N N . MET A 1 265 ? -41.072 -14.939 66.272 1.00 79.69 265 MET A N 1
ATOM 1928 C CA . MET A 1 265 ? -41.508 -14.018 67.325 1.00 79.69 265 MET A CA 1
ATOM 1929 C C . MET A 1 265 ? -43.029 -14.021 67.487 1.00 79.69 265 MET A C 1
ATOM 1931 O O . MET A 1 265 ? -43.505 -14.078 68.615 1.00 79.69 265 MET A O 1
ATOM 1935 N N . GLN A 1 266 ? -43.812 -14.028 66.404 1.00 74.81 266 GLN A N 1
ATOM 1936 C CA . GLN A 1 266 ? -45.275 -14.076 66.518 1.00 74.81 266 GLN A CA 1
ATOM 1937 C C . GLN A 1 266 ? -45.774 -15.368 67.180 1.00 74.81 266 GLN A C 1
ATOM 1939 O O . GLN A 1 266 ? -46.662 -15.302 68.030 1.00 74.81 266 GLN A O 1
ATOM 1944 N N . VAL A 1 267 ? -45.162 -16.518 66.872 1.00 75.94 267 VAL A N 1
ATOM 1945 C CA . VAL A 1 267 ? -45.508 -17.810 67.492 1.00 75.94 267 VAL A CA 1
ATOM 1946 C C . VAL A 1 267 ? -45.161 -17.849 68.987 1.00 75.94 267 VAL A C 1
ATOM 1948 O O . VAL A 1 267 ? -45.898 -18.456 69.758 1.00 75.94 267 VAL A O 1
ATOM 1951 N N . PHE A 1 268 ? -44.088 -17.184 69.427 1.00 68.06 268 PHE A N 1
ATOM 1952 C CA . PHE A 1 268 ? -43.717 -17.116 70.850 1.00 68.06 268 PHE A CA 1
ATOM 1953 C C . PHE A 1 268 ? -44.470 -16.031 71.640 1.00 68.06 268 PHE A C 1
ATOM 1955 O O . PHE A 1 268 ? -44.774 -16.228 72.819 1.00 68.06 268 PHE A O 1
ATOM 1962 N N . VAL A 1 269 ? -44.791 -14.900 71.007 1.00 59.47 269 VAL A N 1
ATOM 1963 C CA . VAL A 1 269 ? -45.409 -13.730 71.658 1.00 59.47 269 VAL A CA 1
ATOM 1964 C C . VAL A 1 269 ? -46.936 -13.861 71.761 1.00 59.47 269 VAL A C 1
ATOM 1966 O O . VAL A 1 269 ? -47.524 -13.437 72.755 1.00 59.47 269 VAL A O 1
ATOM 1969 N N . GLN A 1 270 ? -47.611 -14.493 70.793 1.00 51.31 270 GLN A N 1
ATOM 1970 C CA . GLN A 1 270 ? -49.068 -14.684 70.868 1.00 51.31 270 GLN A CA 1
ATOM 1971 C C . GLN A 1 270 ? -49.552 -15.527 72.070 1.00 51.31 270 GLN A C 1
ATOM 1973 O O . GLN A 1 270 ? -50.490 -15.085 72.740 1.00 51.31 270 GLN A O 1
ATOM 1978 N N . PRO A 1 271 ? -48.957 -16.686 72.422 1.00 52.91 271 PRO A N 1
ATOM 1979 C CA . PRO A 1 271 ? -49.423 -17.467 73.571 1.00 52.91 271 PRO A CA 1
ATOM 1980 C C . PRO A 1 271 ? -49.067 -16.830 74.924 1.00 52.91 271 PRO A C 1
ATOM 1982 O O . PRO A 1 271 ? -49.763 -17.070 75.910 1.00 52.91 271 PRO A O 1
ATOM 1985 N N . THR A 1 272 ? -48.033 -15.983 74.993 1.00 51.25 272 THR A N 1
ATOM 1986 C CA . THR A 1 272 ? -47.698 -15.234 76.217 1.00 51.25 272 THR A CA 1
ATOM 1987 C C . THR A 1 272 ? -48.655 -14.063 76.453 1.00 51.25 272 THR A C 1
ATOM 1989 O O . THR A 1 272 ? -49.083 -13.858 77.587 1.00 51.25 272 THR A O 1
ATOM 1992 N N . LEU A 1 273 ? -49.093 -13.357 75.403 1.00 46.62 273 LEU A N 1
ATOM 1993 C CA . LEU A 1 273 ? -50.099 -12.292 75.527 1.00 46.62 273 LEU A CA 1
ATOM 1994 C C . LEU A 1 273 ? -51.522 -12.813 75.777 1.00 46.62 273 LEU A C 1
ATOM 1996 O O . LEU A 1 273 ? -52.278 -12.179 76.511 1.00 46.62 273 LEU A O 1
ATOM 2000 N N . HIS A 1 274 ? -51.900 -13.978 75.240 1.00 47.41 274 HIS A N 1
ATOM 2001 C CA . HIS A 1 274 ? -53.208 -14.574 75.552 1.00 47.41 274 HIS A CA 1
ATOM 2002 C C . HIS A 1 274 ? -53.328 -15.091 76.995 1.00 47.41 274 HIS A C 1
ATOM 2004 O O . HIS A 1 274 ? -54.439 -15.126 77.520 1.00 47.41 274 HIS A O 1
ATOM 2010 N N . ASN A 1 275 ? -52.220 -15.394 77.680 1.00 45.06 275 ASN A N 1
ATOM 2011 C CA . ASN A 1 275 ? -52.245 -15.746 79.106 1.00 45.06 275 ASN A CA 1
ATOM 2012 C C . ASN A 1 275 ? -52.196 -14.538 80.061 1.00 45.06 275 ASN A C 1
ATOM 2014 O O . ASN A 1 275 ? -52.505 -14.696 81.239 1.00 45.06 275 ASN A O 1
ATOM 2018 N N . LEU A 1 276 ? -51.870 -13.333 79.581 1.00 45.31 276 LEU A N 1
ATOM 2019 C CA . LEU A 1 276 ? -51.900 -12.105 80.393 1.00 45.31 276 LEU A CA 1
ATOM 2020 C C . LEU A 1 276 ? -53.281 -11.426 80.420 1.00 45.31 276 LEU A C 1
ATOM 2022 O O . LEU A 1 276 ? -53.546 -10.622 81.308 1.00 45.31 276 LEU A O 1
ATOM 2026 N N . HIS A 1 277 ? -54.186 -11.777 79.502 1.00 44.25 277 HIS A N 1
ATOM 2027 C CA . HIS A 1 277 ? -55.527 -11.182 79.416 1.00 44.25 277 HIS A CA 1
ATOM 2028 C C . HIS A 1 277 ? -56.652 -11.994 80.081 1.00 44.25 277 HIS A C 1
ATOM 2030 O O . HIS A 1 277 ? -57.809 -11.580 80.032 1.00 44.25 277 HIS A O 1
ATOM 2036 N N . ALA A 1 278 ? -56.348 -13.125 80.725 1.00 43.41 278 ALA A N 1
ATOM 2037 C CA . ALA A 1 278 ? -57.372 -14.025 81.267 1.00 43.41 278 ALA A CA 1
ATOM 2038 C C . ALA A 1 278 ? -57.680 -13.851 82.766 1.00 43.41 278 ALA A C 1
ATOM 2040 O O . ALA A 1 278 ? -58.443 -14.645 83.317 1.00 43.41 278 ALA A O 1
ATOM 2041 N N . LYS A 1 279 ? -57.155 -12.817 83.438 1.00 46.53 279 LYS A N 1
ATOM 2042 C CA . LYS A 1 279 ? -57.666 -12.422 84.758 1.00 46.53 279 LYS A CA 1
ATOM 2043 C C . LYS A 1 279 ? -57.856 -10.909 84.850 1.00 46.53 279 LYS A C 1
ATOM 2045 O O . LYS A 1 279 ? -56.888 -10.177 84.657 1.00 46.53 279 LYS A O 1
ATOM 2050 N N . PRO A 1 280 ? -59.075 -10.423 85.154 1.00 46.94 280 PRO A N 1
ATOM 2051 C CA . PRO A 1 280 ? -59.260 -9.028 85.510 1.00 46.94 280 PRO A CA 1
ATOM 2052 C C . PRO A 1 280 ? -58.422 -8.754 86.761 1.00 46.94 280 PRO A C 1
ATOM 2054 O O . PRO A 1 280 ? -58.633 -9.380 87.799 1.00 46.94 280 PRO A O 1
ATOM 2057 N N . LEU A 1 281 ? -57.453 -7.846 86.644 1.00 48.78 281 LEU A N 1
ATOM 2058 C CA . LEU A 1 281 ? -56.771 -7.257 87.789 1.00 4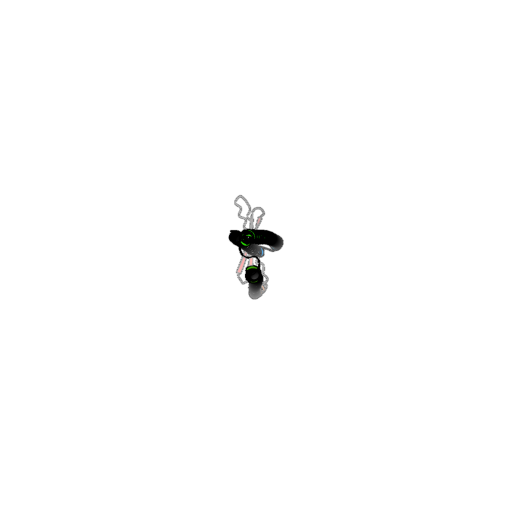8.78 281 LEU A CA 1
ATOM 2059 C C . LEU A 1 281 ? -57.840 -6.529 88.607 1.00 48.78 281 LEU A C 1
ATOM 2061 O O . LEU A 1 281 ? -58.280 -5.435 88.263 1.00 48.78 281 LEU A O 1
ATOM 2065 N N . SER A 1 282 ? -58.329 -7.183 89.656 1.00 52.41 282 SER A N 1
ATOM 2066 C CA . SER A 1 282 ? -59.182 -6.545 90.646 1.00 52.41 282 SER A CA 1
ATOM 2067 C C . SER A 1 282 ? -58.338 -5.515 91.388 1.00 52.41 282 SER A C 1
ATOM 2069 O O . SER A 1 282 ? -57.359 -5.886 92.036 1.00 52.41 282 SER A O 1
ATOM 2071 N N . HIS A 1 283 ? -58.705 -4.236 91.291 1.00 47.31 283 HIS A N 1
ATOM 2072 C CA . HIS A 1 283 ? -58.099 -3.174 92.091 1.00 47.31 283 HIS A CA 1
ATOM 2073 C C . HIS A 1 283 ? -58.099 -3.563 93.574 1.00 47.31 283 HIS A C 1
ATOM 2075 O O . HIS A 1 283 ? -59.156 -3.773 94.173 1.00 47.31 283 HIS A O 1
ATOM 2081 N N . CYS A 1 284 ? -56.914 -3.638 94.175 1.00 51.47 284 CYS A N 1
ATOM 2082 C CA . CYS A 1 284 ? -56.777 -3.703 95.622 1.00 51.47 284 CYS A CA 1
ATOM 2083 C C . CYS A 1 284 ? -56.758 -2.264 96.166 1.00 51.47 284 CYS A C 1
ATOM 2085 O O . CYS A 1 284 ? -55.937 -1.461 95.722 1.00 51.47 284 CYS A O 1
ATOM 2087 N N . PRO A 1 285 ? -57.642 -1.895 97.108 1.00 45.06 285 PRO A N 1
ATOM 2088 C CA . PRO A 1 285 ? -57.761 -0.517 97.560 1.00 45.06 285 PRO A CA 1
ATOM 2089 C C . PRO A 1 285 ? -56.717 -0.214 98.639 1.00 45.06 285 PRO A C 1
ATOM 2091 O O . PRO A 1 285 ? -57.021 -0.284 99.824 1.00 45.06 285 PRO A O 1
ATOM 2094 N N . TYR A 1 286 ? -55.498 0.149 98.240 1.00 50.81 286 TYR A N 1
ATOM 2095 C CA . TYR A 1 286 ? -54.553 0.839 99.123 1.00 50.81 286 TYR A CA 1
ATOM 2096 C C . TYR A 1 286 ? -53.744 1.866 98.331 1.00 50.81 286 TYR A C 1
ATOM 2098 O O . TYR A 1 286 ? -52.689 1.565 97.786 1.00 50.81 286 TYR A O 1
ATOM 2106 N N . THR A 1 287 ? -54.241 3.100 98.279 1.00 52.25 287 THR A N 1
ATOM 2107 C CA . THR A 1 287 ? -53.479 4.253 97.786 1.00 52.25 287 THR A CA 1
ATOM 2108 C C . THR A 1 287 ? -52.786 4.894 98.983 1.00 52.25 287 THR A C 1
ATOM 2110 O O . THR A 1 287 ? -53.452 5.423 99.874 1.00 52.25 287 THR A O 1
ATOM 2113 N N . TYR A 1 288 ? -51.456 4.837 99.039 1.00 53.16 288 TYR A N 1
ATOM 2114 C CA . TYR A 1 288 ? -50.696 5.621 100.013 1.00 53.16 288 TYR A CA 1
ATOM 2115 C C . TYR A 1 288 ? -50.293 6.938 99.356 1.00 53.16 288 TYR A C 1
ATOM 2117 O O . TYR A 1 288 ? -49.560 6.935 98.371 1.00 53.16 288 TYR A O 1
ATOM 2125 N N . VAL A 1 289 ? -50.782 8.056 99.895 1.00 55.59 289 VAL A N 1
ATOM 2126 C CA . VAL A 1 289 ? -50.372 9.401 99.476 1.00 55.59 289 VAL A CA 1
ATOM 2127 C C . VAL A 1 289 ? -49.489 9.970 100.578 1.00 55.59 289 VAL A C 1
ATOM 2129 O O . VAL A 1 289 ? -49.977 10.437 101.606 1.00 55.59 289 VAL A O 1
ATOM 2132 N N . GLY A 1 290 ? -48.177 9.884 100.381 1.00 56.78 290 GLY A N 1
ATOM 2133 C CA . GLY A 1 290 ? -47.198 10.539 101.242 1.00 56.78 290 GLY A CA 1
ATOM 2134 C C . GLY A 1 290 ? -46.818 11.895 100.658 1.00 56.78 290 GLY A C 1
ATOM 2135 O O . GLY A 1 290 ? -46.253 11.944 99.569 1.00 56.78 290 GLY A O 1
ATOM 2136 N N . ALA A 1 291 ? -47.104 12.982 101.378 1.00 56.41 291 ALA A N 1
ATOM 2137 C CA . ALA A 1 291 ? -46.597 14.317 101.065 1.00 56.41 291 ALA A CA 1
ATOM 2138 C C . ALA A 1 291 ? -45.443 14.650 102.023 1.00 56.41 291 ALA A C 1
ATOM 2140 O O . ALA A 1 291 ? -45.648 14.847 103.222 1.00 56.41 291 ALA A O 1
ATOM 2141 N N . GLY A 1 292 ? -44.215 14.674 101.505 1.00 51.91 292 GLY A N 1
ATOM 2142 C CA . GLY A 1 292 ? -43.031 15.085 102.260 1.00 51.91 292 GLY A CA 1
ATOM 2143 C C . GLY A 1 292 ? -42.880 16.605 102.256 1.00 51.91 292 GLY A C 1
ATOM 2144 O O . GLY A 1 292 ? -42.256 17.156 101.356 1.00 51.91 292 GLY A O 1
ATOM 2145 N N . GLY A 1 293 ? -43.454 17.285 103.251 1.00 45.50 293 GLY A N 1
ATOM 2146 C CA . GLY A 1 293 ? -43.363 18.739 103.408 1.00 45.50 293 GLY A CA 1
ATOM 2147 C C . GLY A 1 293 ? -42.070 19.174 104.098 1.00 45.50 293 GLY A C 1
ATOM 2148 O O . GLY A 1 293 ? -41.983 19.167 105.323 1.00 45.50 293 GLY A O 1
ATOM 2149 N N . GLY A 1 294 ? -41.079 19.586 103.310 1.00 47.66 294 GLY A N 1
ATOM 2150 C CA . GLY A 1 294 ? -39.826 20.168 103.791 1.00 47.66 294 GLY A CA 1
ATOM 2151 C C . GLY A 1 294 ? -39.306 21.235 102.835 1.00 47.66 294 GLY A C 1
ATOM 2152 O O . GLY A 1 294 ? -38.314 21.011 102.160 1.00 47.66 294 GLY A O 1
ATOM 2153 N N . GLY A 1 295 ? -40.013 22.369 102.757 1.00 54.03 295 GLY A N 1
ATOM 2154 C CA . GLY A 1 295 ? -39.543 23.638 102.184 1.00 54.03 295 GLY A CA 1
ATOM 2155 C C . GLY A 1 295 ? -38.949 23.580 100.771 1.00 54.03 295 GLY A C 1
ATOM 2156 O O . GLY A 1 295 ? -37.733 23.611 100.622 1.00 54.03 295 GLY A O 1
ATOM 2157 N N . GLY A 1 296 ? -39.798 23.596 99.734 1.00 55.69 296 GLY A N 1
ATOM 2158 C CA . GLY A 1 296 ? -39.347 23.912 98.367 1.00 55.69 296 GLY A CA 1
ATOM 2159 C C . GLY A 1 296 ? -40.101 23.272 97.197 1.00 55.69 296 GLY A C 1
ATOM 2160 O O . GLY A 1 296 ? -39.824 23.620 96.053 1.00 55.69 296 GLY A O 1
ATOM 2161 N N . GLY A 1 297 ? -41.060 22.380 97.443 1.00 57.59 297 GLY A N 1
ATOM 2162 C CA . GLY A 1 297 ? -41.954 21.844 96.414 1.00 57.59 297 GLY A CA 1
ATOM 2163 C C . GLY A 1 297 ? -42.641 20.570 96.887 1.00 57.59 297 GLY A C 1
ATOM 2164 O O . GLY A 1 297 ? -41.965 19.637 97.312 1.00 57.59 297 GLY A O 1
ATOM 2165 N N . ASP A 1 298 ? -43.970 20.534 96.822 1.00 57.50 298 ASP A N 1
ATOM 2166 C CA . ASP A 1 298 ? -44.744 19.355 97.202 1.00 57.50 298 ASP A CA 1
ATOM 2167 C C . ASP A 1 298 ? -44.530 18.253 96.159 1.00 57.50 298 ASP A C 1
ATOM 2169 O O . ASP A 1 298 ? -44.923 18.388 94.998 1.00 57.50 298 ASP A O 1
ATOM 2173 N N . VAL A 1 299 ? -43.873 17.168 96.567 1.00 56.47 299 VAL A N 1
ATOM 2174 C CA . VAL A 1 299 ? -43.792 15.933 95.786 1.00 56.47 299 VAL A CA 1
ATOM 2175 C C . VAL A 1 299 ? -44.936 15.042 96.247 1.00 56.47 299 VAL A C 1
ATOM 2177 O O . VAL A 1 299 ? -44.926 14.536 97.369 1.00 56.47 299 VAL A O 1
ATOM 2180 N N . ILE A 1 300 ? -45.940 14.876 95.388 1.00 59.88 300 ILE A N 1
ATOM 2181 C CA . ILE A 1 300 ? -47.019 13.909 95.605 1.00 59.88 300 ILE A CA 1
ATOM 2182 C C . ILE A 1 300 ? -46.566 12.612 94.955 1.00 59.88 300 ILE A C 1
ATOM 2184 O O . ILE A 1 300 ? -46.442 12.575 93.732 1.00 59.88 300 ILE A O 1
ATOM 2188 N N . VAL A 1 301 ? -46.307 11.582 95.758 1.00 57.31 301 VAL A N 1
ATOM 2189 C CA . VAL A 1 301 ? -46.058 10.224 95.264 1.00 57.31 301 VAL A CA 1
ATOM 2190 C C . VAL A 1 301 ? -47.374 9.457 95.330 1.00 57.31 301 VAL A C 1
ATOM 2192 O O . VAL A 1 301 ? -47.939 9.297 96.413 1.00 57.31 301 VAL A O 1
ATOM 2195 N N . VAL A 1 302 ? -47.871 9.013 94.178 1.00 60.47 302 VAL A N 1
ATOM 2196 C CA . VAL A 1 302 ? -49.018 8.110 94.076 1.00 60.47 302 VAL A CA 1
ATOM 2197 C C . VAL A 1 302 ? -48.473 6.741 93.716 1.00 60.47 302 VAL A C 1
ATOM 2199 O O . VAL A 1 302 ? -47.863 6.564 92.662 1.00 60.47 302 VAL A O 1
ATOM 2202 N N . VAL A 1 303 ? -48.666 5.793 94.627 1.00 58.19 303 VAL A N 1
ATOM 2203 C CA . VAL A 1 303 ? -48.300 4.395 94.417 1.00 58.19 303 VAL A CA 1
ATOM 2204 C C . VAL A 1 303 ? -49.576 3.615 94.137 1.00 58.19 303 VAL A C 1
ATOM 2206 O O . VAL A 1 303 ? -50.421 3.483 95.028 1.00 58.19 303 VAL A O 1
ATOM 2209 N N . GLU A 1 304 ? -49.719 3.118 92.912 1.00 60.06 304 GLU A N 1
ATOM 2210 C CA . GLU A 1 304 ? -50.813 2.227 92.534 1.00 60.06 304 GLU A CA 1
ATOM 2211 C C . GLU A 1 304 ? -50.332 0.777 92.531 1.00 60.06 304 GLU A C 1
ATOM 2213 O O . GLU A 1 304 ? -49.285 0.440 91.976 1.00 60.06 304 GLU A O 1
ATOM 2218 N N . TRP A 1 305 ? -51.100 -0.083 93.198 1.00 57.91 305 TRP A N 1
ATOM 2219 C CA . TRP A 1 305 ? -50.775 -1.491 93.380 1.00 57.91 305 TRP A CA 1
ATOM 2220 C C . TRP A 1 305 ? -51.694 -2.342 92.509 1.00 57.91 305 TRP A C 1
ATOM 2222 O O . TRP A 1 305 ? -52.915 -2.348 92.692 1.00 57.91 305 TRP A O 1
ATOM 2232 N N . TYR A 1 306 ? -51.097 -3.106 91.600 1.00 59.12 306 TYR A N 1
ATOM 2233 C CA . TYR A 1 306 ? -51.796 -4.070 90.762 1.00 59.12 306 TYR A CA 1
ATOM 2234 C C . TYR A 1 306 ? -51.434 -5.481 91.226 1.00 59.12 306 TYR A C 1
ATOM 2236 O O . TYR A 1 306 ? -50.301 -5.939 91.063 1.00 59.12 306 TYR A O 1
ATOM 2244 N N . CYS A 1 307 ? -52.398 -6.170 91.837 1.00 55.28 307 CYS A N 1
ATOM 2245 C CA . CYS A 1 307 ? -52.210 -7.523 92.353 1.00 55.28 307 CYS A CA 1
ATOM 2246 C C . CYS A 1 307 ? -52.688 -8.548 91.321 1.00 55.28 307 CYS A C 1
ATOM 2248 O O . CYS A 1 307 ? -53.892 -8.740 91.146 1.00 55.28 307 CYS A O 1
ATOM 2250 N N . GLY A 1 308 ? -51.744 -9.214 90.657 1.00 57.47 308 GLY A N 1
ATOM 2251 C CA . GLY A 1 308 ? -51.998 -10.421 89.871 1.00 57.47 308 GLY A CA 1
ATOM 2252 C C . GLY A 1 308 ? -51.325 -11.642 90.502 1.00 57.47 308 GLY A C 1
ATOM 2253 O O . GLY A 1 308 ? -50.391 -11.511 91.290 1.00 57.47 308 GLY A O 1
ATOM 2254 N N . ASP A 1 309 ? -51.748 -12.848 90.118 1.00 54.59 309 ASP A N 1
ATOM 2255 C CA . ASP A 1 309 ? -51.196 -14.108 90.657 1.00 54.59 309 ASP A CA 1
ATOM 2256 C C . ASP A 1 309 ? -49.706 -14.343 90.319 1.00 54.59 309 ASP A C 1
ATOM 2258 O O . ASP A 1 309 ? -49.095 -15.279 90.828 1.00 54.59 309 ASP A O 1
ATOM 2262 N N . GLY A 1 310 ? -49.113 -13.510 89.456 1.00 56.47 310 GLY A N 1
ATOM 2263 C CA . GLY A 1 310 ? -47.708 -13.587 89.038 1.00 56.47 310 GLY A CA 1
ATOM 2264 C C . GLY A 1 310 ? -46.777 -12.556 89.683 1.00 56.47 310 GLY A C 1
ATOM 2265 O O . GLY A 1 310 ? -45.598 -12.528 89.340 1.00 56.47 310 GLY A O 1
ATOM 2266 N N . GLY A 1 311 ? -47.275 -11.707 90.586 1.00 57.06 311 GLY A N 1
ATOM 2267 C CA . GLY A 1 311 ? -46.485 -10.655 91.226 1.00 57.06 311 GLY A CA 1
ATOM 2268 C C . GLY A 1 311 ? -47.237 -9.334 91.358 1.00 57.06 311 GLY A C 1
ATOM 2269 O O . GLY A 1 311 ? -48.301 -9.127 90.775 1.00 57.06 311 GLY A O 1
ATOM 2270 N N . VAL A 1 312 ? -46.664 -8.442 92.159 1.00 54.75 312 VAL A N 1
ATOM 2271 C CA . VAL A 1 312 ? -47.190 -7.101 92.409 1.00 54.75 312 VAL A CA 1
ATOM 2272 C C . VAL A 1 312 ? -46.522 -6.137 91.435 1.00 54.75 312 VAL A C 1
ATOM 2274 O O . VAL A 1 312 ? -45.301 -5.984 91.475 1.00 54.75 312 VAL A O 1
ATOM 2277 N N . MET A 1 313 ? -47.306 -5.493 90.571 1.00 52.41 313 MET A N 1
ATOM 2278 C CA . MET A 1 313 ? -46.823 -4.359 89.782 1.00 52.41 313 MET A CA 1
ATOM 2279 C C . MET A 1 313 ? -47.082 -3.084 90.587 1.00 52.41 313 MET A C 1
ATOM 2281 O O . MET A 1 313 ? -48.208 -2.859 91.039 1.00 52.41 313 MET A O 1
ATOM 2285 N N . VAL A 1 314 ? -46.029 -2.301 90.813 1.00 56.31 314 VAL A N 1
ATOM 2286 C CA . VAL A 1 314 ? -46.085 -1.045 91.565 1.00 56.31 314 VAL A CA 1
ATOM 2287 C C . VAL A 1 314 ? -45.780 0.073 90.586 1.00 56.31 314 VAL A C 1
ATOM 2289 O O . VAL A 1 314 ? -44.639 0.195 90.154 1.00 56.31 314 VAL A O 1
ATOM 2292 N N . GLU A 1 315 ? -46.791 0.858 90.233 1.00 57.03 315 GLU A N 1
ATOM 2293 C CA . GLU A 1 315 ? -46.588 2.073 89.449 1.00 57.03 315 GLU A CA 1
ATOM 2294 C C . GLU A 1 315 ? -46.370 3.222 90.429 1.00 57.03 315 GLU A C 1
ATOM 2296 O O . GLU A 1 315 ? -47.231 3.509 91.269 1.00 57.03 315 GLU A O 1
ATOM 2301 N N . VAL A 1 316 ? -45.192 3.845 90.368 1.00 59.91 316 VAL A N 1
ATOM 2302 C CA . VAL A 1 316 ? -44.855 4.979 91.230 1.00 59.91 316 VAL A CA 1
ATOM 2303 C C . VAL A 1 316 ? -44.832 6.218 90.360 1.00 59.91 316 VAL A C 1
ATOM 2305 O O . VAL A 1 316 ? -43.861 6.491 89.656 1.00 59.91 316 VAL A O 1
ATOM 2308 N N . SER A 1 317 ? -45.902 7.002 90.432 1.00 58.78 317 SER A N 1
ATOM 2309 C CA . SER A 1 317 ? -45.919 8.317 89.803 1.00 58.78 317 SER A CA 1
ATOM 2310 C C . SER A 1 317 ? -45.605 9.373 90.849 1.00 58.78 317 SER A C 1
ATOM 2312 O O . SER A 1 317 ? -46.142 9.357 91.960 1.00 58.78 317 SER A O 1
ATOM 2314 N N . TRP A 1 318 ? -44.727 10.314 90.512 1.00 63.41 318 TRP A N 1
ATOM 2315 C CA . TRP A 1 318 ? -44.604 11.522 91.312 1.00 63.41 318 TRP A CA 1
ATOM 2316 C C . TRP A 1 318 ? -44.691 12.771 90.464 1.00 63.41 318 TRP A C 1
ATOM 2318 O O . TRP A 1 318 ? -44.265 12.829 89.306 1.00 63.41 318 TRP A O 1
ATOM 2328 N N . ARG A 1 319 ? -45.284 13.793 91.076 1.00 60.03 319 ARG A N 1
ATOM 2329 C CA . ARG A 1 319 ? -45.488 15.090 90.451 1.00 60.03 319 ARG A CA 1
ATOM 2330 C C . ARG A 1 319 ? -44.643 16.117 91.172 1.00 60.03 319 ARG A C 1
ATOM 2332 O O . ARG A 1 319 ? -44.825 16.335 92.365 1.00 60.03 319 ARG A O 1
ATOM 2339 N N . TRP A 1 320 ? -43.738 16.753 90.437 1.00 61.44 320 TRP A N 1
ATOM 2340 C CA . TRP A 1 320 ? -42.952 17.871 90.943 1.00 61.44 320 TRP A CA 1
ATOM 2341 C C . TRP A 1 320 ? -43.068 19.035 89.963 1.00 61.44 320 TRP A C 1
ATOM 2343 O O . TRP A 1 320 ? -42.767 18.903 88.775 1.00 61.44 320 TRP A O 1
ATOM 2353 N N . ASN A 1 321 ? -43.572 20.166 90.461 1.00 60.84 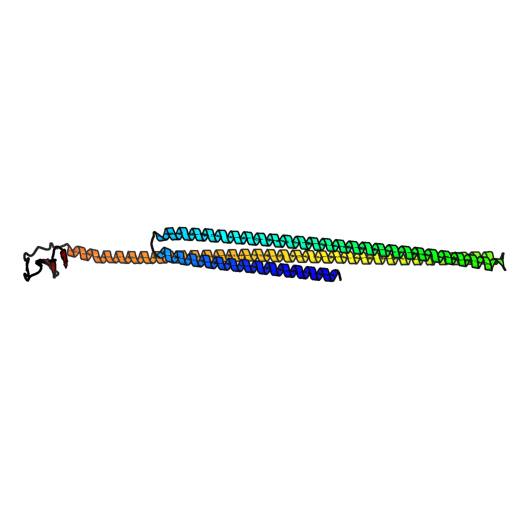321 ASN A N 1
ATOM 2354 C CA . ASN A 1 321 ? -43.666 21.421 89.714 1.00 60.84 321 ASN A CA 1
ATOM 2355 C C . ASN A 1 321 ? -44.397 21.314 88.350 1.00 60.84 321 ASN A C 1
ATOM 2357 O O . ASN A 1 321 ? -44.009 21.938 87.368 1.00 60.84 321 ASN A O 1
ATOM 2361 N N . GLY A 1 322 ? -45.458 20.497 88.276 1.00 63.09 322 GLY A N 1
ATOM 2362 C CA . GLY A 1 322 ? -46.325 20.360 87.092 1.00 63.09 322 GLY A CA 1
ATOM 2363 C C . GLY A 1 322 ? -45.949 19.245 86.106 1.00 63.09 322 GLY A C 1
ATOM 2364 O O . GLY A 1 322 ? -46.794 18.855 85.300 1.00 63.09 322 GLY A O 1
ATOM 2365 N N . THR A 1 323 ? -44.756 18.660 86.217 1.00 55.62 323 THR A N 1
ATOM 2366 C CA . THR A 1 323 ? -44.311 17.529 85.380 1.00 55.62 323 THR A CA 1
ATOM 2367 C C . THR A 1 323 ? -44.647 16.202 86.063 1.00 55.62 323 THR A C 1
ATOM 2369 O O . THR A 1 323 ? -44.396 16.052 87.260 1.00 55.62 323 THR A O 1
ATOM 2372 N N . VAL A 1 324 ? -45.235 15.253 85.327 1.00 56.34 324 VAL A N 1
ATOM 2373 C CA . VAL A 1 324 ? -45.514 13.886 85.804 1.00 56.34 324 VAL A CA 1
ATOM 2374 C C . VAL A 1 324 ? -44.473 12.956 85.194 1.00 56.34 324 VAL A C 1
ATOM 2376 O O . VAL A 1 324 ? -44.346 12.911 83.972 1.00 56.34 324 VAL A O 1
ATOM 2379 N N . MET A 1 325 ? -43.736 12.231 86.031 1.00 54.59 325 MET A N 1
ATOM 2380 C CA . MET A 1 325 ? -42.919 11.096 85.600 1.00 54.59 325 MET A CA 1
ATOM 2381 C C . MET A 1 325 ? -43.524 9.818 86.174 1.00 54.59 325 MET A C 1
ATOM 2383 O O . MET A 1 325 ? -43.918 9.792 87.341 1.00 54.59 325 MET A O 1
ATOM 2387 N N . VAL A 1 326 ? -43.628 8.799 85.325 1.00 56.66 326 VAL A N 1
ATOM 2388 C CA . VAL A 1 326 ? -44.161 7.474 85.649 1.00 56.66 326 VAL A CA 1
ATOM 2389 C C . VAL A 1 326 ? -43.010 6.484 85.523 1.00 56.66 326 VAL A C 1
ATOM 2391 O O . VAL A 1 326 ? -42.321 6.491 84.498 1.00 56.66 326 VAL A O 1
ATOM 2394 N N . VAL A 1 327 ? -42.787 5.690 86.570 1.00 56.88 327 VAL A N 1
ATOM 2395 C CA . VAL A 1 327 ? -41.812 4.591 86.606 1.00 56.88 327 VAL A CA 1
ATOM 2396 C C . VAL A 1 327 ? -42.540 3.299 86.932 1.00 56.88 327 VAL A C 1
ATOM 2398 O O . VAL A 1 327 ? -43.346 3.316 87.893 1.00 56.88 327 VAL A O 1
#

Foldseek 3Di:
DLVVVVVVVVVVLVVVLVVLVVVLVVVLVVLVVVLVVLVVVLVVVLVVQVVPDDVSNVVNVVVVVVSVVVSVVSVVVNVVVVVVSVVVSVVSVVVVVVVVVVSVVVVVVVVVVVVVVVVVVVVVVVVVVVVVVVVVVVVVVVVCVVVVVPDDDDPVVVVVVVVVVVVVVVVVVVVVVVVVVVVVVVVVVVVVVVVVVVVVVVVVVVVVVVVVVVVVVVVVVVVVVVVVVVVVVVVVVVVVVVVVVVVVVVVVVVVVVVVVVVVVCCVVVVVVVVVVPPDPQDFDPDWDFDFDDDPDWTWTWTWGWGDDPVDIDTWTWIDTPHDIDID

InterPro domains:
  IPR000515 ABC transporter type 1, transmembrane domain MetI-like [PS50928] (60-228)
  IPR001734 Sodium/solute symporter [PS50283] (1-262)

Sequence (327 aa):
MVVVLVVVLVMVVMVVLVVMVVVVVMVVVVVVIVLVVVVLVVMVVVVVVLVLDGVVVVVVLVMLLLVVVVVVLVLLLVVVVVVLVLVVVVVVVVVVLVVVIVLVVVVLVVVIVLVVVLLVVVVVLVVLVVLLLVVVVVVVVVLVMLVLDVVVVLVLDVVVVVVVVVVLLLVVVVVVMVVLVVLVVLLLVVLVVLVVLLLVVLVFVVVLVVMVVVVLVVVVVLVLDVVVVMVVLVVVVVVVLLLVVVVVVLVLDVVVVMLVLVGMMQVFVQPTLHNLHAKPLSHCPYTYVGAGGGGGGDVIVVVEWYCGDGGVMVEVSWRWNGTVMVV

Secondary structure (DSSP, 8-state):
-HHHHHHHHHHHHHHHHHHHHHHHHHHHHHHHHHHHHHHHHHHHHHHHHHTS-HHHHHHHHHHHHHHHHHHHHHHHHHHHHHHHHHHHHHHHHHHHHHHHHHHHHHHHHHHHHHHHHHHHHHHHHHHHHHHHHHHHHHHHHHHHHHHHTTT-SSHHHHHHHHHHHHHHHHHHHHHHHHHHHHHHHHHHHHHHHHHHHHHHHHHHHHHHHHHHHHHHHHHHHHHHHHHHHHHHHHHHHHHHHHHHHHHHHHHHHHHHHHHHHHHHHHHHHHHHHHHHSSS--PPP---EEEE--SSS---EEEEEEEEETTEEEEEEEEEETTEEEE-

Organism: Petrolisthes cinctipes (NCBI:txid88211)

Radius of gyration: 58.01 Å; Cα contacts (8 Å, |Δi|>4): 102; chains: 1; bounding box: 113×42×177 Å

Mean predicted aligned error: 19.78 Å

pLDDT: mean 75.84, std 13.89, range [43.41, 93.0]